Protein 4GBM (pdb70)

Secondary structure (DSSP, 8-state):
-PEEP-EEEEE-TTSSHHHHHHHHHT-TTEE--S----TT-SBHHHHHHH---SS--THHHHHHHHHHT--HHHHHHHHHHHHHHT-BHHHHHHHHHHHHTTSEEEEE-GGGGG-HHHHHHHHHHEES-EEEEEE--HHHHHHHHHHTTGGGGGT-SSS-HHHHHHHHHHHHHHHHHHHHTTS-GGGEEEEEHHHHHHSHHHHHHHHHHHHT----GGGG-TTSS--S--SSGGGG-SSS---GGG-SS--GGGGGGGGT---SSPPPHHHHHHHHHTT----

Radius of gyration: 18.3 Å; Cα contacts (8 Å, |Δi|>4): 444; chains: 1; bounding box: 44×36×49 Å

Solvent-accessible surface area: 13121 Å² total; per-residue (Å²): 146,125,30,94,22,5,3,2,0,2,0,1,8,36,1,17,7,23,22,0,5,0,0,2,22,18,3,81,38,4,10,1,4,3,21,2,17,0,3,41,21,86,35,0,88,59,15,101,121,107,44,130,51,75,86,104,9,43,0,3,31,30,0,0,38,76,29,89,146,48,99,48,102,40,0,80,61,45,17,114,86,10,22,77,131,58,20,37,2,48,101,0,0,20,41,0,30,126,50,1,66,134,86,73,2,1,2,8,3,11,48,2,0,41,86,59,87,20,5,107,55,1,32,64,26,0,28,100,0,53,2,0,6,0,1,20,0,0,24,2,0,1,47,6,4,24,103,51,183,5,33,158,79,43,63,53,57,181,93,54,46,75,80,3,0,5,93,3,0,16,77,0,1,61,16,0,27,80,24,9,94,159,25,86,103,131,25,48,42,84,4,54,8,17,50,0,5,93,95,26,126,85,14,0,44,98,1,6,108,30,8,120,19,94,76,30,96,82,0,54,77,6,71,109,77,107,10,14,27,47,79,101,75,30,4,18,10,8,48,12,15,50,23,16,94,144,59,129,81,25,40,90,70,44,0,47,71,35,109,107,24,158,36,71,98,110,9,110,65,98,4,71,156,16,0,81,120,6,90,20,127,57,102

Structure (mmCIF, N/CA/C/O backbone):
data_4GBM
#
_entry.id   4GBM
#
_cell.length_a   45.856
_cell.length_b   67.299
_cell.length_c   118.016
_cell.angle_alpha   90.000
_cell.angle_beta   90.000
_cell.angle_gamma   90.000
#
_symmetry.space_group_name_H-M   'P 21 21 21'
#
loop_
_entity.id
_entity.type
_entity.pdbx_description
1 polymer 'CurM Sulfotransferase'
2 non-polymer 'ZINC ION'
3 non-polymer "ADENOSINE-3'-5'-DIPHOSPHATE"
4 non-polymer 'CHLORIDE ION'
5 non-polymer 'SULFATE ION'
6 non-polymer 'HEXAETHYLENE GLYCOL'
7 water water
#
loop_
_atom_site.group_PDB
_atom_site.id
_atom_site.type_symbol
_atom_site.label_atom_id
_atom_site.label_alt_id
_atom_site.label_comp_id
_atom_site.label_asym_id
_atom_site.label_entity_id
_atom_site.label_seq_id
_atom_site.pdbx_PDB_ins_code
_atom_site.Cartn_x
_atom_site.Cartn_y
_atom_site.Cartn_z
_atom_site.occupancy
_atom_site.B_iso_or_equiv
_atom_site.auth_seq_id
_atom_site.auth_comp_id
_atom_site.auth_asym_id
_atom_site.auth_atom_id
_atom_site.pdbx_PDB_model_num
ATOM 1 N N . SER A 1 29 ? 54.777 34.367 48.776 1.00 30.05 26 SER A N 1
ATOM 2 C CA . SER A 1 29 ? 55.448 33.421 47.837 1.00 28.50 26 SER A CA 1
ATOM 3 C C . SER A 1 29 ? 54.522 32.256 47.492 1.00 24.92 26 SER A C 1
ATOM 4 O O . SER A 1 29 ? 53.911 31.644 48.377 1.00 26.62 26 SER A O 1
ATOM 7 N N . ARG A 1 30 ? 54.448 31.935 46.206 1.00 20.75 27 ARG A N 1
ATOM 8 C CA A ARG A 1 30 ? 53.526 30.903 45.742 0.50 17.52 27 ARG A CA 1
ATOM 9 C CA B ARG A 1 30 ? 53.543 30.898 45.701 0.50 17.95 27 ARG A CA 1
ATOM 10 C C . ARG A 1 30 ? 54.010 29.484 46.040 1.00 16.48 27 ARG A C 1
ATOM 11 O O . ARG A 1 30 ? 55.216 29.210 46.098 1.00 16.47 27 ARG A O 1
ATOM 26 N N . LEU A 1 31 ? 53.047 28.592 46.250 1.00 13.77 28 LEU A N 1
ATOM 27 C CA . LEU A 1 31 ? 53.321 27.181 46.488 1.00 13.73 28 LEU A CA 1
ATOM 28 C C . LEU A 1 31 ? 53.639 26.493 45.161 1.00 13.68 28 LEU A C 1
ATOM 29 O O . LEU A 1 31 ? 53.267 26.997 44.100 1.00 13.59 28 LEU A O 1
ATOM 34 N N . PRO A 1 32 ? 54.313 25.329 45.213 1.00 13.22 29 PRO A N 1
ATOM 35 C CA . PRO A 1 32 ? 54.502 24.541 43.996 1.00 13.55 29 PRO A CA 1
ATOM 36 C C . PRO A 1 32 ? 53.163 24.204 43.348 1.00 12.71 29 PRO A C 1
ATOM 37 O O . PRO A 1 32 ? 52.155 24.017 44.047 1.00 12.80 29 PRO A O 1
ATOM 41 N N . GLY A 1 33 ? 53.151 24.137 42.019 1.00 12.19 30 GLY A N 1
ATOM 42 C CA . GLY A 1 33 ? 51.912 23.904 41.276 1.00 10.96 30 GLY A CA 1
ATOM 43 C C . GLY A 1 33 ? 51.205 22.608 41.607 1.00 10.82 30 GLY A C 1
ATOM 44 O O . GLY A 1 33 ? 51.843 21.597 41.929 1.00 13.18 30 GLY A O 1
ATOM 45 N N . ILE A 1 34 ? 49.878 22.648 41.533 1.00 10.33 31 ILE A N 1
ATOM 46 C CA . ILE A 1 34 ? 49.060 21.448 41.699 1.00 9.48 31 ILE A CA 1
ATOM 47 C C . ILE A 1 34 ? 48.279 21.192 40.418 1.00 9.72 31 ILE A C 1
ATOM 48 O O . ILE A 1 34 ? 48.558 21.801 39.384 1.00 11.01 31 ILE A O 1
ATOM 53 N N . ILE A 1 35 ? 47.337 20.258 40.480 1.00 9.30 32 ILE A N 1
ATOM 54 C CA . ILE A 1 35 ? 46.468 19.965 39.344 1.00 8.58 32 ILE A CA 1
ATOM 55 C C . ILE A 1 35 ? 45.044 20.353 39.718 1.00 8.47 32 ILE A C 1
ATOM 56 O O . ILE A 1 35 ? 44.556 19.960 40.775 1.00 9.33 32 ILE A O 1
ATOM 61 N N . PHE A 1 36 ? 44.391 21.146 38.866 1.00 8.34 33 PHE A N 1
ATOM 62 C CA . PHE A 1 36 ? 42.973 21.485 39.062 1.00 8.00 33 PHE A CA 1
ATOM 63 C C . PHE A 1 36 ? 42.097 20.796 38.031 1.00 7.52 33 PHE A C 1
ATOM 64 O O . PHE A 1 36 ? 42.488 20.672 36.867 1.00 9.66 33 PHE A O 1
ATOM 72 N N . ILE A 1 37 ? 40.921 20.333 38.453 1.00 8.00 34 ILE A N 1
ATOM 73 C CA . ILE A 1 37 ? 39.901 19.901 37.490 1.00 6.80 34 ILE A CA 1
ATOM 74 C C . ILE A 1 37 ? 38.809 20.963 37.488 1.00 7.57 34 ILE A C 1
ATOM 75 O O . ILE A 1 37 ? 38.156 21.192 38.508 1.00 7.52 34 ILE A O 1
ATOM 80 N N . LEU A 1 38 ? 38.637 21.620 36.344 1.00 7.37 35 LEU A N 1
ATOM 81 C CA . LEU A 1 38 ? 37.614 22.658 36.190 1.00 6.94 35 LEU A CA 1
ATOM 82 C C . LEU A 1 38 ? 36.482 22.174 35.306 1.00 6.97 35 LEU A C 1
ATOM 83 O O . LEU A 1 38 ? 36.714 21.636 34.217 1.00 7.48 35 LEU A O 1
ATOM 88 N N . SER A 1 39 ? 35.252 22.389 35.756 1.00 6.88 36 SER A N 1
ATOM 89 C CA . SER A 1 39 ? 34.100 21.969 34.963 1.00 7.24 36 SER A CA 1
ATOM 90 C C . SER A 1 39 ? 32.823 22.601 35.442 1.00 7.65 36 SER A C 1
ATOM 91 O O . SER A 1 39 ? 32.756 23.140 36.546 1.00 8.85 36 SER A O 1
ATOM 94 N N . SER A 1 40 ? 31.809 22.529 34.592 1.00 7.53 37 SER A N 1
ATOM 95 C CA A SER A 1 40 ? 30.430 22.787 34.991 0.60 8.93 37 SER A CA 1
ATOM 96 C CA B SER A 1 40 ? 30.450 22.809 35.023 0.40 9.42 37 SER A CA 1
ATOM 97 C C . SER A 1 40 ? 29.974 21.644 35.900 1.00 9.77 37 SER A C 1
ATOM 98 O O . SER A 1 40 ? 30.504 20.533 35.808 1.00 9.96 37 SER A O 1
ATOM 103 N N . PRO A 1 41 ? 28.981 21.895 36.776 1.00 9.14 38 PRO A N 1
ATOM 104 C CA . PRO A 1 41 ? 28.334 20.785 37.480 1.00 9.28 38 PRO A CA 1
ATOM 105 C C . PRO A 1 41 ? 27.862 19.685 36.518 1.00 9.30 38 PRO A C 1
ATOM 106 O O . PRO A 1 41 ? 27.577 19.963 35.348 1.00 9.69 38 PRO A O 1
ATOM 110 N N . ARG A 1 42 ? 27.784 18.455 37.021 1.00 8.00 39 ARG A N 1
ATOM 111 C CA . ARG A 1 42 ? 27.189 17.295 36.317 1.00 7.73 39 ARG A CA 1
ATOM 112 C C . ARG A 1 42 ? 27.968 16.839 35.078 1.00 8.24 39 ARG A C 1
ATOM 113 O O . ARG A 1 42 ? 27.394 16.252 34.155 1.00 8.94 39 ARG A O 1
ATOM 121 N N . SER A 1 43 ? 29.276 17.094 35.063 1.00 7.58 40 SER A N 1
ATOM 122 C CA . SER A 1 43 ? 30.101 16.807 33.883 1.00 8.44 40 SER A CA 1
ATOM 123 C C . SER A 1 43 ? 30.966 15.564 34.024 1.00 7.47 40 SER A C 1
ATOM 124 O O . SER A 1 43 ? 31.845 15.326 33.190 1.00 8.10 40 SER A O 1
ATOM 127 N N . GLY A 1 44 ? 30.702 14.766 35.060 1.00 6.77 41 GLY A N 1
ATOM 128 C CA . GLY A 1 44 ? 31.505 13.574 35.352 1.00 7.30 41 GLY A CA 1
ATOM 129 C C . GLY A 1 44 ? 32.785 13.898 36.111 1.00 7.09 41 GLY A C 1
ATOM 130 O O . GLY A 1 44 ? 33.755 13.127 36.063 1.00 6.51 41 GLY A O 1
ATOM 131 N N . SER A 1 45 ? 32.796 15.033 36.812 1.00 6.70 42 SER A N 1
ATOM 132 C CA . SER A 1 45 ? 34.010 15.467 37.535 1.00 6.61 42 SER A CA 1
ATOM 133 C C . SER A 1 45 ? 34.393 14.507 38.663 1.00 6.86 42 SER A C 1
ATOM 134 O O . SER A 1 45 ? 35.578 14.245 38.872 1.00 7.43 42 SER A O 1
ATOM 137 N N . THR A 1 46 ? 33.395 13.969 39.366 1.00 6.46 43 THR A N 1
ATOM 138 C CA . THR A 1 46 ? 33.653 13.022 40.456 1.00 6.37 43 THR A CA 1
ATOM 139 C C . THR A 1 46 ? 34.238 11.730 39.898 1.00 6.68 43 THR A C 1
ATOM 140 O O . THR A 1 46 ? 35.241 11.218 40.413 1.00 6.99 43 THR A O 1
ATOM 144 N N . LEU A 1 47 ? 33.626 11.208 38.838 1.00 6.95 44 LEU A N 1
ATOM 145 C CA . LEU A 1 47 ? 34.199 10.039 38.163 1.00 6.27 44 LEU A CA 1
ATOM 146 C C . LEU A 1 47 ? 35.678 10.260 37.826 1.00 6.18 44 LEU A C 1
ATOM 147 O O . LEU A 1 47 ? 36.521 9.428 38.159 1.00 6.42 44 LEU A O 1
ATOM 152 N N . LEU A 1 48 ? 35.988 11.385 37.192 1.00 6.99 45 LEU A N 1
ATOM 153 C CA . LEU A 1 48 ? 37.376 11.672 36.842 1.00 6.78 45 LEU A CA 1
ATOM 154 C C . LEU A 1 48 ? 38.293 11.758 38.068 1.00 7.01 45 LEU A C 1
ATOM 155 O O . LEU A 1 48 ? 39.383 11.167 38.078 1.00 6.89 45 LEU A O 1
ATOM 160 N N . ARG A 1 49 ? 37.858 12.467 39.108 1.00 5.95 46 ARG A N 1
ATOM 161 C CA . ARG A 1 49 ? 38.721 12.596 40.289 1.00 6.87 46 ARG A CA 1
ATOM 162 C C . ARG A 1 49 ? 38.947 11.245 40.961 1.00 7.19 46 ARG A C 1
ATOM 163 O O . ARG A 1 49 ? 40.034 10.977 41.466 1.00 7.20 46 ARG A O 1
ATOM 171 N N . VAL A 1 50 ? 37.939 10.377 40.909 1.00 7.52 47 VAL A N 1
ATOM 172 C CA . VAL A 1 50 ? 38.044 9.031 41.491 1.00 7.38 47 VAL A CA 1
ATOM 173 C C . VAL A 1 50 ? 38.980 8.139 40.665 1.00 7.19 47 VAL A C 1
ATOM 174 O O . VAL A 1 50 ? 39.768 7.383 41.228 1.00 8.22 47 VAL A O 1
ATOM 178 N N . MET A 1 51 ? 38.903 8.236 39.339 1.00 7.18 48 MET A N 1
ATOM 179 C CA . MET A 1 51 ? 39.877 7.554 38.478 1.00 7.30 48 MET A CA 1
ATOM 180 C C . MET A 1 51 ? 41.297 7.949 38.861 1.00 8.38 48 MET A C 1
ATOM 181 O O . MET A 1 51 ? 42.155 7.088 39.064 1.00 9.45 48 MET A O 1
ATOM 186 N N . LEU A 1 52 ? 41.535 9.255 38.960 1.00 8.02 49 LEU A N 1
ATOM 187 C CA . LEU A 1 52 ? 42.873 9.754 39.293 1.00 8.90 49 LEU A CA 1
ATOM 188 C C . LEU A 1 52 ? 43.323 9.379 40.709 1.00 9.69 49 LEU A C 1
ATOM 189 O O . LEU A 1 52 ? 44.521 9.269 40.960 1.00 10.42 49 LEU A O 1
ATOM 194 N N . ALA A 1 53 ? 42.365 9.183 41.619 1.00 10.33 50 ALA A N 1
ATOM 195 C CA . ALA A 1 53 ? 42.668 8.799 43.008 1.00 11.50 50 ALA A CA 1
ATOM 196 C C . ALA A 1 53 ? 43.426 7.474 43.100 1.00 13.34 50 ALA A C 1
ATOM 197 O O . ALA A 1 53 ? 44.114 7.217 44.093 1.00 17.19 50 ALA A O 1
ATOM 199 N N . GLY A 1 54 ? 43.299 6.650 42.063 1.00 12.05 51 GLY A N 1
ATOM 200 C CA . GLY A 1 54 ? 43.985 5.366 42.003 1.00 14.11 51 GLY A CA 1
ATOM 201 C C . GLY A 1 54 ? 45.461 5.432 41.657 1.00 13.19 51 GLY A C 1
ATOM 202 O O . GLY A 1 54 ? 46.190 4.472 41.893 1.00 15.28 51 GLY A O 1
ATOM 203 N N . HIS A 1 55 ? 45.909 6.564 41.117 1.00 11.42 52 HIS A N 1
ATOM 204 C CA . HIS A 1 55 ? 47.294 6.694 40.675 1.00 11.60 52 HIS A CA 1
ATOM 205 C C . HIS A 1 55 ? 48.248 6.948 41.846 1.00 12.20 52 HIS A C 1
ATOM 206 O O . HIS A 1 55 ? 48.001 7.826 42.666 1.00 12.89 52 HIS A O 1
ATOM 213 N N . SER A 1 56 ? 49.351 6.205 41.898 1.00 12.15 53 SER A N 1
ATOM 214 C CA . SER A 1 56 ? 50.300 6.322 43.008 1.00 13.38 53 SER A CA 1
ATOM 215 C C . SER A 1 56 ? 51.012 7.674 43.107 1.00 14.41 53 SER A C 1
ATOM 216 O O . SER A 1 56 ? 51.553 8.007 44.168 1.00 15.40 53 SER A O 1
ATOM 219 N N . SER A 1 57 ? 51.023 8.439 42.016 1.00 13.14 54 SER A N 1
ATOM 220 C CA . SER A 1 57 ? 51.696 9.746 41.982 1.00 13.44 54 SER A CA 1
ATOM 221 C C . SER A 1 57 ? 50.774 10.898 42.355 1.00 12.83 54 SER A C 1
ATOM 222 O O . SER A 1 57 ? 51.220 12.044 42.464 1.00 13.56 54 SER A O 1
ATOM 225 N N . LEU A 1 58 ? 49.493 10.588 42.529 1.00 11.46 55 LEU A N 1
ATOM 226 C CA . LEU A 1 58 ? 48.464 11.616 42.700 1.00 10.99 55 LEU A CA 1
ATOM 227 C C . LEU A 1 58 ? 47.715 11.428 44.008 1.00 11.89 55 LEU A C 1
ATOM 228 O O . LEU A 1 58 ? 47.662 10.323 44.555 1.00 14.71 55 LEU A O 1
ATOM 233 N N . PHE A 1 59 ? 47.158 12.520 44.524 1.00 9.77 56 PHE A N 1
ATOM 234 C CA . PHE A 1 59 ? 46.248 12.450 45.656 1.00 9.28 56 PHE A CA 1
ATOM 235 C C . PHE A 1 59 ? 45.019 13.249 45.280 1.00 9.14 56 PHE A C 1
ATOM 236 O O . PHE A 1 59 ? 45.119 14.444 45.036 1.00 8.98 56 PHE A O 1
ATOM 244 N N . SER A 1 60 ? 43.869 12.582 45.209 1.00 8.55 57 SER A N 1
ATOM 245 C CA . SER A 1 60 ? 42.685 13.170 44.582 1.00 8.34 57 SER A CA 1
ATOM 246 C C . SER A 1 60 ? 41.444 12.977 45.467 1.00 9.95 57 SER A C 1
ATOM 247 O O . SER A 1 60 ? 40.707 11.992 45.307 1.00 10.30 57 SER A O 1
ATOM 250 N N . PRO A 1 61 ? 41.222 13.903 46.417 1.00 9.07 58 PRO A N 1
ATOM 251 C CA . PRO A 1 61 ? 40.170 13.755 47.422 1.00 9.95 58 PRO A CA 1
ATOM 252 C C . PRO A 1 61 ? 38.823 14.354 47.004 1.00 10.23 58 PRO A C 1
ATOM 253 O O . PRO A 1 61 ? 38.758 15.077 46.008 1.00 10.26 58 PRO A O 1
ATOM 257 N N . PRO A 1 62 ? 37.753 14.077 47.782 1.00 10.64 59 PRO A N 1
ATOM 258 C CA . PRO A 1 62 ? 36.525 14.865 47.649 1.00 10.30 59 PRO A CA 1
ATOM 259 C C . PRO A 1 62 ? 36.831 16.336 47.933 1.00 10.69 59 PRO A C 1
ATOM 260 O O . PRO A 1 62 ? 37.882 16.648 48.515 1.00 11.31 59 PRO A O 1
ATOM 264 N N . GLU A 1 63 ? 35.917 17.215 47.526 1.00 10.24 60 GLU A N 1
ATOM 265 C CA . GLU A 1 63 ? 36.101 18.666 47.607 1.00 10.91 60 GLU A CA 1
ATOM 266 C C . GLU A 1 63 ? 36.651 19.152 48.949 1.00 11.34 60 GLU A C 1
ATOM 267 O O . GLU A 1 63 ? 36.091 18.871 50.010 1.00 11.50 60 GLU A O 1
ATOM 273 N N . LEU A 1 64 ? 37.741 19.911 48.880 1.00 10.30 61 LEU A N 1
ATOM 274 C CA . LEU A 1 64 ? 38.396 20.440 50.080 1.00 10.60 61 LEU A CA 1
ATOM 275 C C . LEU A 1 64 ? 37.773 21.747 50.557 1.00 11.35 61 LEU A C 1
ATOM 276 O O . LEU A 1 64 ? 37.911 22.104 51.732 1.00 12.06 61 LEU A O 1
ATOM 281 N N . HIS A 1 65 ? 37.107 22.469 49.653 1.00 11.02 62 HIS A N 1
ATOM 282 C CA . HIS A 1 65 ? 36.486 23.766 49.979 1.00 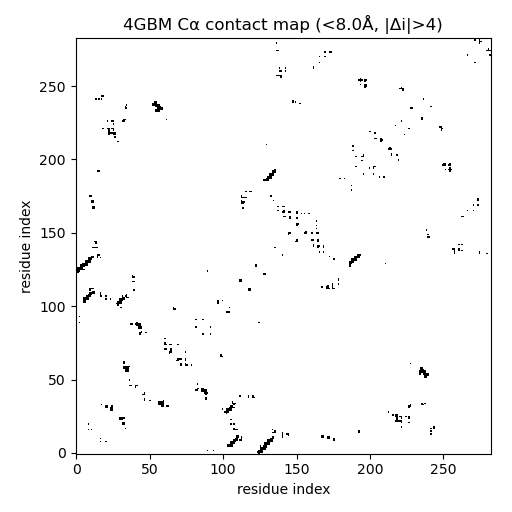11.59 62 HIS A CA 1
ATOM 283 C C . HIS A 1 65 ? 37.465 24.766 50.626 1.00 11.30 62 HIS A C 1
ATOM 284 O O . HIS A 1 65 ? 37.105 25.492 51.558 1.00 13.64 62 HIS A O 1
ATOM 291 N N . LEU A 1 66 ? 38.687 24.809 50.103 1.00 11.37 63 LEU A N 1
ATOM 292 C CA . LEU A 1 66 ? 39.710 25.736 50.591 1.00 12.06 63 LEU A CA 1
ATOM 293 C C . LEU A 1 66 ? 39.832 26.965 49.689 1.00 11.59 63 LEU A C 1
ATOM 294 O O . LEU A 1 66 ? 39.793 28.101 50.172 1.00 12.17 63 LEU A O 1
ATOM 299 N N . LEU A 1 67 ? 39.945 26.723 48.381 1.00 11.35 64 LEU A N 1
ATOM 300 C CA . LEU A 1 67 ? 40.240 27.779 47.405 1.00 12.84 64 LEU A CA 1
ATOM 301 C C . LEU A 1 67 ? 39.371 29.051 47.487 1.00 14.56 64 LEU A C 1
ATOM 302 O O . LEU A 1 67 ? 39.892 30.146 47.272 1.00 16.98 64 LEU A O 1
ATOM 307 N N . PRO A 1 68 ? 38.060 28.927 47.803 1.00 14.62 65 PRO A N 1
ATOM 308 C CA . PRO A 1 68 ? 37.248 30.151 47.868 1.00 16.17 65 PRO A CA 1
ATOM 309 C C . PRO A 1 68 ? 37.530 31.088 49.057 1.00 17.01 65 PRO A C 1
ATOM 310 O O . PRO A 1 68 ? 37.017 32.210 49.075 1.00 19.51 65 PRO A O 1
ATOM 314 N N . PHE A 1 69 ? 38.334 30.649 50.028 1.00 15.83 66 PHE A N 1
ATOM 315 C CA . PHE A 1 69 ? 38.504 31.389 51.290 1.00 16.80 66 PHE A CA 1
ATOM 316 C C . PHE A 1 69 ? 39.933 31.862 51.533 1.00 17.39 66 PHE A C 1
ATOM 317 O O . PHE A 1 69 ? 40.885 31.255 51.039 1.00 17.85 66 PHE A O 1
ATOM 325 N N . ASN A 1 70 ? 40.081 32.943 52.296 1.00 17.86 67 ASN A N 1
ATOM 326 C CA . ASN A 1 70 ? 41.413 33.440 52.637 1.00 18.85 67 ASN A CA 1
ATOM 327 C C . ASN A 1 70 ? 41.989 32.812 53.902 1.00 17.96 67 ASN A C 1
ATOM 328 O O . ASN A 1 70 ? 43.194 32.576 53.984 1.00 18.11 67 ASN A O 1
ATOM 333 N N . THR A 1 71 ? 41.132 32.559 54.887 1.00 17.53 68 THR A N 1
ATOM 334 C CA . THR A 1 71 ? 41.569 32.030 56.184 1.00 18.32 68 THR A CA 1
ATOM 335 C C . THR A 1 71 ? 40.649 30.909 56.655 1.00 16.35 68 THR A C 1
ATOM 336 O O . THR A 1 71 ? 39.510 30.807 56.207 1.00 16.80 68 THR A O 1
ATOM 340 N N . MET A 1 72 ? 41.146 30.074 57.562 1.00 23.04 69 MET A N 1
ATOM 341 C CA . MET A 1 72 ? 40.368 28.942 58.062 1.00 22.49 69 MET A CA 1
ATOM 342 C C . MET A 1 72 ? 39.145 29.332 58.900 1.00 23.59 69 MET A C 1
ATOM 343 O O . MET A 1 72 ? 38.153 28.606 58.908 1.00 23.48 69 MET A O 1
ATOM 348 N N . LYS A 1 73 ? 39.215 30.467 59.596 1.00 24.84 70 LYS A N 1
ATOM 349 C CA . LYS A 1 73 ? 38.049 30.989 60.320 1.00 26.32 70 LYS A CA 1
ATOM 350 C C . LYS A 1 73 ? 36.951 31.454 59.366 1.00 27.15 70 LYS A C 1
ATOM 351 O O . LYS A 1 73 ? 35.770 31.198 59.607 1.00 27.84 70 LYS A O 1
ATOM 357 N N . GLU A 1 74 ? 37.345 32.138 58.291 1.00 27.31 71 GLU A N 1
ATOM 358 C CA . GLU A 1 74 ? 36.411 32.523 57.229 1.00 28.18 71 GLU A CA 1
ATOM 359 C C .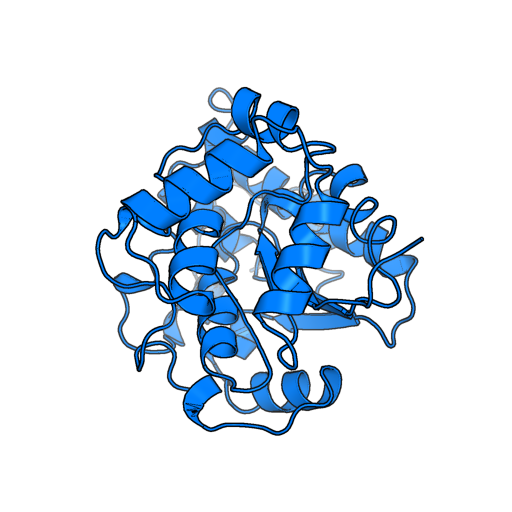 GLU A 1 74 ? 35.702 31.292 56.675 1.00 27.05 71 GLU A C 1
ATOM 360 O O . GLU A 1 74 ? 34.479 31.280 56.529 1.00 27.97 71 GLU A O 1
ATOM 366 N N . ARG A 1 75 ? 36.489 30.261 56.368 1.00 25.26 72 ARG A N 1
ATOM 367 C CA . ARG A 1 75 ? 35.966 29.000 55.851 1.00 24.21 72 ARG A CA 1
ATOM 368 C C . ARG A 1 75 ? 34.974 28.346 56.818 1.00 24.50 72 ARG A C 1
ATOM 369 O O . ARG A 1 75 ? 33.894 27.933 56.409 1.00 24.81 72 ARG A O 1
ATOM 377 N N . GLN A 1 76 ? 35.343 28.259 58.094 1.00 24.59 73 GLN A N 1
ATOM 378 C CA . GLN A 1 76 ? 34.482 27.652 59.112 1.00 25.35 73 GLN A CA 1
ATOM 379 C C . GLN A 1 76 ? 33.148 28.393 59.220 1.00 27.16 73 GLN A C 1
ATOM 380 O O . GLN A 1 76 ? 32.092 27.769 59.334 1.00 27.71 73 GLN A O 1
ATOM 386 N N . GLU A 1 77 ? 33.210 29.722 59.173 1.00 28.67 74 GLU A N 1
ATOM 387 C CA . GLU A 1 77 ? 32.031 30.574 59.332 1.00 31.49 74 GLU A CA 1
ATOM 388 C C . GLU A 1 77 ? 31.109 30.564 58.114 1.00 31.71 74 GLU A C 1
ATOM 389 O O . GLU A 1 77 ? 29.889 30.694 58.256 1.00 33.01 74 GLU A O 1
ATOM 395 N N . GLN A 1 78 ? 31.693 30.409 56.927 1.00 29.59 75 GLN A N 1
ATOM 396 C CA . GLN A 1 78 ? 30.956 30.576 55.672 1.00 30.34 75 GLN A CA 1
ATOM 397 C C . GLN A 1 78 ? 30.586 29.268 54.970 1.00 28.83 75 GLN A C 1
ATOM 398 O O . GLN A 1 78 ? 29.664 29.244 54.149 1.00 29.62 75 GLN A O 1
ATOM 404 N N . LEU A 1 79 ? 31.294 28.186 55.288 1.00 27.00 76 LEU A N 1
ATOM 405 C CA . LEU A 1 79 ? 31.086 26.915 54.591 1.00 25.78 76 LEU A CA 1
ATOM 406 C C . LEU A 1 79 ? 29.830 26.186 55.062 1.00 26.80 76 LEU A C 1
ATOM 407 O O . LEU A 1 79 ? 29.809 25.580 56.139 1.00 27.56 76 LEU A O 1
ATOM 412 N N . ASN A 1 80 ? 28.789 26.256 54.236 1.00 27.37 77 ASN A N 1
ATOM 413 C CA . ASN A 1 80 ? 27.537 25.551 54.478 1.00 28.92 77 ASN A CA 1
ATOM 414 C C . ASN A 1 80 ? 27.185 24.717 53.255 1.00 27.83 77 ASN A C 1
ATOM 415 O O . ASN A 1 80 ? 27.054 25.247 52.150 1.00 27.92 77 ASN A O 1
ATOM 420 N N . LEU A 1 81 ? 27.042 23.409 53.462 1.00 26.70 78 LEU A N 1
ATOM 421 C CA . LEU A 1 81 ? 26.812 22.469 52.365 1.00 26.07 78 LEU A CA 1
ATOM 422 C C . LEU A 1 81 ? 25.617 21.564 52.644 1.00 26.88 78 LEU A C 1
ATOM 423 O O . LEU A 1 81 ? 25.348 21.230 53.801 1.00 27.33 78 LEU A O 1
ATOM 428 N N . SER A 1 82 ? 24.921 21.162 51.578 1.00 27.20 79 SER A N 1
ATOM 429 C CA . SER A 1 82 ? 23.749 20.283 51.669 1.00 28.13 79 SER A CA 1
ATOM 430 C C . SER A 1 82 ? 24.083 18.930 52.302 1.00 27.28 79 SER A C 1
ATOM 431 O O . SER A 1 82 ? 23.294 18.371 53.066 1.00 28.26 79 SER A O 1
ATOM 434 N N . TYR A 1 83 ? 25.258 18.413 51.969 1.00 25.76 80 TYR A N 1
ATOM 435 C CA . TYR A 1 83 ? 25.749 17.172 52.549 1.00 25.19 80 TYR A CA 1
ATOM 436 C C . TYR A 1 83 ? 26.955 17.475 53.438 1.00 24.39 80 TYR A C 1
ATOM 437 O O . TYR A 1 83 ? 27.245 18.644 53.714 1.00 24.40 80 TYR A O 1
ATOM 446 N N . LEU A 1 84 ? 27.653 16.442 53.897 1.00 23.92 81 LEU A N 1
ATOM 447 C CA . LEU A 1 84 ? 28.647 16.627 54.962 1.00 23.56 81 LEU A CA 1
ATOM 448 C C . LEU A 1 84 ? 29.977 17.264 54.532 1.00 22.38 81 LEU A C 1
ATOM 449 O O . LEU A 1 84 ? 30.630 17.929 55.339 1.00 22.24 81 LEU A O 1
ATOM 454 N N . GLY A 1 85 ? 30.371 17.070 53.274 1.00 21.71 82 GLY A N 1
ATOM 455 C CA . GLY A 1 85 ? 31.551 17.752 52.721 1.00 20.84 82 GLY A CA 1
ATOM 456 C C . GLY A 1 85 ? 32.838 17.520 53.493 1.00 20.62 82 GLY A C 1
ATOM 457 O O . GLY A 1 85 ? 33.604 18.458 53.762 1.00 20.04 82 GLY A O 1
ATOM 458 N N . GLU A 1 86 ? 33.099 16.261 53.822 1.00 20.55 83 GLU A N 1
ATOM 459 C CA . GLU A 1 86 ? 34.239 15.910 54.667 1.00 20.49 83 GLU A CA 1
ATOM 460 C C . GLU A 1 86 ? 35.536 15.631 53.908 1.00 19.98 83 GLU A C 1
ATOM 461 O O . GLU A 1 86 ? 36.418 14.952 54.432 1.00 20.36 83 GLU A O 1
ATOM 467 N N . GLY A 1 87 ? 35.657 16.161 52.689 1.00 19.49 84 GLY A N 1
ATOM 468 C CA . GLY A 1 87 ? 36.885 16.007 51.902 1.00 19.23 84 GLY A CA 1
ATOM 469 C C . GLY A 1 87 ? 38.141 16.314 52.701 1.00 19.13 84 GLY A C 1
ATOM 470 O O . GLY A 1 87 ? 39.102 15.538 52.693 1.00 19.47 84 GLY A O 1
ATOM 471 N N . LEU A 1 88 ? 38.138 17.448 53.395 1.00 18.89 85 LEU A N 1
ATOM 472 C CA . LEU A 1 88 ? 39.300 17.841 54.195 1.00 18.88 85 LEU A CA 1
ATOM 473 C C . LEU A 1 88 ? 39.529 16.903 55.378 1.00 19.49 85 LEU A C 1
ATOM 474 O O . LEU A 1 88 ? 40.660 16.482 55.627 1.00 19.81 85 LEU A O 1
ATOM 479 N N . GLN A 1 89 ? 38.454 16.556 56.084 1.00 19.90 86 GLN A N 1
ATOM 480 C CA . GLN A 1 89 ? 38.523 15.590 57.188 1.00 20.81 86 GLN A CA 1
ATOM 481 C C . GLN A 1 89 ? 39.051 14.232 56.720 1.00 21.41 86 GLN A C 1
ATOM 482 O O . GLN A 1 89 ? 39.940 13.661 57.350 1.00 22.18 86 GLN A O 1
ATOM 488 N N . LYS A 1 90 ? 38.520 13.734 55.600 1.00 21.27 87 LYS A N 1
ATOM 489 C CA . LYS A 1 90 ? 38.973 12.469 55.023 1.00 22.06 87 LYS A CA 1
ATOM 490 C C . LYS A 1 90 ? 40.420 12.525 54.563 1.00 22.10 87 LYS A C 1
ATOM 491 O O . LYS A 1 90 ? 41.144 11.531 54.667 1.00 23.25 87 LYS A O 1
ATOM 497 N N . THR A 1 91 ? 40.837 13.685 54.049 1.00 21.12 88 THR A N 1
ATOM 498 C CA . THR A 1 91 ? 42.217 13.864 53.612 1.00 21.27 88 THR A CA 1
ATOM 499 C C . THR A 1 91 ? 43.190 13.647 54.768 1.00 22.05 88 THR A C 1
ATOM 500 O O . THR A 1 91 ? 44.113 12.840 54.653 1.00 23.14 88 THR A O 1
ATOM 504 N N . PHE A 1 92 ? 42.974 14.343 55.885 1.00 21.73 89 PHE A N 1
ATOM 505 C CA . PHE A 1 92 ? 43.844 14.170 57.046 1.00 22.60 89 PHE A CA 1
ATOM 506 C C . PHE A 1 92 ? 43.774 12.755 57.631 1.00 24.12 89 PHE A C 1
ATOM 507 O O . PHE A 1 92 ? 44.779 12.237 58.121 1.00 25.35 89 PHE A O 1
ATOM 515 N N . MET A 1 93 ? 42.602 12.125 57.551 1.00 24.27 90 MET A N 1
ATOM 516 C CA . MET A 1 93 ? 42.448 10.723 57.965 1.00 25.95 90 MET A CA 1
ATOM 517 C C . MET A 1 93 ? 43.346 9.786 57.164 1.00 27.08 90 MET A C 1
ATOM 518 O O . MET A 1 93 ? 44.006 8.924 57.738 1.00 28.87 90 MET A O 1
ATOM 523 N N . GLU A 1 94 ? 43.362 9.964 55.840 1.00 26.48 91 GLU A N 1
ATOM 524 C CA . GLU A 1 94 ? 44.171 9.130 54.945 1.00 29.19 91 GLU A CA 1
ATOM 525 C C . GLU A 1 94 ? 45.666 9.352 55.151 1.00 30.01 91 GLU A C 1
ATOM 526 O O . GLU A 1 94 ? 46.417 8.403 55.403 1.00 33.15 91 GLU A O 1
ATOM 532 N N . VAL A 1 95 ? 46.088 10.612 55.041 1.00 29.16 92 VAL A N 1
ATOM 533 C CA . VAL A 1 95 ? 47.510 10.959 55.010 1.00 30.72 92 VAL A CA 1
ATOM 534 C C . VAL A 1 95 ? 48.198 10.846 56.372 1.00 31.33 92 VAL A C 1
ATOM 535 O O . VAL A 1 95 ? 49.420 10.682 56.441 1.00 33.51 92 VAL A O 1
ATOM 539 N N . LYS A 1 96 ? 47.413 10.919 57.447 1.00 31.63 93 LYS A N 1
ATOM 540 C CA . LYS A 1 96 ? 47.955 10.826 58.808 1.00 32.01 93 LYS A CA 1
ATOM 541 C C . LYS A 1 96 ? 47.483 9.586 59.575 1.00 33.71 93 LYS A C 1
ATOM 542 O O . LYS A 1 96 ? 47.791 9.431 60.761 1.00 34.13 93 LYS A O 1
ATOM 548 N N . ASN A 1 97 ? 46.745 8.709 58.892 1.00 34.37 94 ASN A N 1
ATOM 549 C CA . ASN A 1 97 ? 46.164 7.501 59.498 1.00 36.50 94 ASN A CA 1
ATOM 550 C C . ASN A 1 97 ? 45.414 7.805 60.807 1.00 36.15 94 ASN A C 1
ATOM 551 O O . ASN A 1 97 ? 45.719 7.252 61.872 1.00 37.99 94 ASN A O 1
ATOM 556 N N . LEU A 1 98 ? 44.438 8.705 60.703 1.00 33.63 95 LEU A N 1
ATOM 557 C CA . LEU A 1 98 ? 43.663 9.176 61.849 1.00 33.18 95 LEU A CA 1
ATOM 558 C C . LEU A 1 98 ? 42.221 8.715 61.770 1.00 32.52 95 LEU A C 1
ATOM 559 O O . LEU A 1 98 ? 41.676 8.549 60.677 1.00 32.02 95 LEU A O 1
ATOM 564 N N . ASP A 1 99 ? 41.594 8.524 62.927 1.00 32.80 96 ASP A N 1
ATOM 565 C CA . ASP A 1 99 ? 40.146 8.360 62.947 1.00 32.94 96 ASP A CA 1
ATOM 566 C C . ASP A 1 99 ? 39.488 9.730 62.774 1.00 30.08 96 ASP A C 1
ATOM 567 O O . ASP A 1 99 ? 40.174 10.760 62.805 1.00 28.92 96 ASP A O 1
ATOM 572 N N . ALA A 1 100 ? 38.175 9.731 62.563 1.00 29.83 97 ALA A N 1
ATOM 573 C CA . ALA A 1 100 ? 37.434 10.947 62.221 1.00 28.50 97 ALA A CA 1
ATOM 574 C C . ALA A 1 100 ? 37.504 12.015 63.308 1.00 29.02 97 ALA A C 1
ATOM 575 O O . ALA A 1 100 ? 37.589 13.209 63.011 1.00 27.21 97 ALA A O 1
ATOM 577 N N . THR A 1 101 ? 37.469 11.580 64.563 1.00 22.57 98 THR A N 1
ATOM 578 C CA . THR A 1 101 ? 37.505 12.501 65.692 1.00 23.87 98 THR A CA 1
ATOM 579 C C . THR A 1 101 ? 38.853 13.227 65.780 1.00 23.58 98 THR A C 1
ATOM 580 O O . THR A 1 101 ? 38.888 14.430 66.037 1.00 24.01 98 THR A O 1
ATOM 584 N N . ALA A 1 102 ? 39.951 12.501 65.554 1.00 23.93 99 ALA A N 1
ATOM 585 C CA . ALA A 1 102 ? 41.290 13.094 65.622 1.00 22.51 99 ALA A CA 1
ATOM 586 C C . ALA A 1 102 ? 41.533 14.050 64.456 1.00 21.67 99 ALA A C 1
ATOM 587 O O . ALA A 1 102 ? 42.145 15.108 64.633 1.00 21.33 99 ALA A O 1
ATOM 589 N N . SER A 1 103 ? 41.044 13.677 63.272 1.00 20.17 100 SER A N 1
ATOM 590 C CA . SER A 1 103 ? 41.139 14.539 62.094 1.00 19.42 100 SER A CA 1
ATOM 591 C C . SER A 1 103 ? 40.359 15.841 62.312 1.00 18.82 100 SER A C 1
ATOM 592 O O . SER A 1 103 ? 40.864 16.930 62.021 1.00 19.17 100 SER A O 1
ATOM 595 N N . GLN A 1 104 ? 39.146 15.728 62.853 1.00 20.73 101 GLN A N 1
ATOM 596 C CA . GLN A 1 104 ? 38.344 16.909 63.197 1.00 20.53 101 GLN A CA 1
ATOM 597 C C . GLN A 1 104 ? 39.044 17.819 64.221 1.00 20.36 101 GLN A C 1
ATOM 598 O O . GLN A 1 104 ? 39.014 19.047 64.081 1.00 20.32 101 GLN A O 1
ATOM 604 N N . ALA A 1 105 ? 39.673 17.212 65.228 1.00 20.15 102 ALA A N 1
ATOM 605 C CA . ALA A 1 105 ? 40.404 17.951 66.265 1.00 19.65 102 ALA A CA 1
ATOM 606 C C . ALA A 1 105 ? 41.561 18.749 65.658 1.00 18.77 102 ALA A C 1
ATOM 607 O O . ALA A 1 105 ? 41.821 19.891 66.057 1.00 18.94 102 ALA A O 1
ATOM 609 N N . LEU A 1 106 ? 42.245 18.144 64.689 1.00 17.47 103 LEU A N 1
ATOM 610 C CA . LEU A 1 106 ? 43.329 18.823 63.977 1.00 16.32 103 LEU A CA 1
ATOM 611 C C . LEU A 1 106 ? 42.802 20.027 63.189 1.00 15.67 103 LEU A C 1
ATOM 612 O O . LEU A 1 106 ? 43.359 21.127 63.271 1.00 15.57 103 LEU A O 1
ATOM 617 N N . ILE A 1 107 ? 41.730 19.819 62.427 1.00 15.31 104 ILE A N 1
ATOM 618 C CA . ILE A 1 107 ? 41.124 20.902 61.649 1.00 14.80 104 ILE A CA 1
ATOM 619 C C . ILE A 1 107 ? 40.664 22.053 62.554 1.00 15.38 104 ILE A C 1
ATOM 620 O O . ILE A 1 107 ? 40.881 23.227 62.240 1.00 15.12 104 ILE A O 1
ATOM 625 N N . LYS A 1 108 ? 40.077 21.718 63.699 1.00 16.80 105 LYS A N 1
ATOM 626 C CA . LYS A 1 108 ? 39.652 22.742 64.648 1.00 17.00 105 LYS A CA 1
ATOM 627 C C . LYS A 1 108 ? 40.834 23.556 65.177 1.00 17.60 105 LYS A C 1
ATOM 628 O O . LYS A 1 108 ? 40.692 24.747 65.461 1.00 17.62 105 LYS A O 1
ATOM 634 N N . ASP A 1 109 ? 41.996 22.917 65.297 1.00 17.03 106 ASP A N 1
ATOM 635 C CA . ASP A 1 109 ? 43.192 23.620 65.755 1.00 17.18 106 ASP A CA 1
ATOM 636 C C . ASP A 1 109 ? 43.669 24.614 64.695 1.00 16.40 106 ASP A C 1
ATOM 637 O O . ASP A 1 109 ? 44.097 25.726 65.024 1.00 17.38 106 ASP A O 1
ATOM 642 N N . LEU A 1 110 ? 43.582 24.215 63.427 1.00 15.64 107 LEU A N 1
ATOM 643 C CA . LEU A 1 110 ? 43.951 25.093 62.317 1.00 15.37 107 LEU A CA 1
ATOM 644 C C . LEU A 1 110 ? 43.006 26.287 62.266 1.00 16.12 107 LEU A C 1
ATOM 645 O O . LEU A 1 110 ? 43.428 27.405 61.977 1.00 16.40 107 LEU A O 1
ATOM 650 N N . GLU A 1 111 ? 41.730 26.037 62.553 1.00 16.52 108 GLU A N 1
ATOM 651 C CA . GLU A 1 111 ? 40.718 27.094 62.604 1.00 17.19 108 GLU A CA 1
ATOM 652 C C . GLU A 1 111 ? 40.946 28.045 63.782 1.00 18.53 108 GLU A C 1
ATOM 653 O O . GLU A 1 111 ? 40.804 29.262 63.638 1.00 19.74 108 GLU A O 1
ATOM 659 N N . SER A 1 112 ? 41.308 27.485 64.937 1.00 19.11 109 SER A N 1
ATOM 660 C CA A SER A 1 112 ? 41.534 28.289 66.137 0.50 21.07 109 SER A CA 1
ATOM 661 C CA B SER A 1 112 ? 41.546 28.276 66.143 0.50 20.48 109 SER A CA 1
ATOM 662 C C . SER A 1 112 ? 42.731 29.227 65.975 1.00 20.69 109 SER A C 1
ATOM 663 O O . SER A 1 112 ? 42.683 30.382 66.417 1.00 21.78 109 SER A O 1
ATOM 668 N N . GLN A 1 113 ? 43.797 28.742 65.339 1.00 20.40 110 GLN A N 1
ATOM 669 C CA . GLN A 1 113 ? 44.965 29.586 65.072 1.00 20.79 110 GLN A CA 1
ATOM 670 C C . GLN A 1 113 ? 44.711 30.509 63.880 1.00 20.42 110 GLN A C 1
ATOM 671 O O . GLN A 1 113 ? 45.418 31.502 63.681 1.00 22.13 110 GLN A O 1
ATOM 677 N N . ASN A 1 114 ? 43.680 30.173 63.107 1.00 20.05 111 ASN A N 1
ATOM 678 C CA . ASN A 1 114 ? 43.284 30.918 61.917 1.00 19.17 111 ASN A CA 1
ATOM 679 C C . ASN A 1 114 ? 44.368 30.958 60.842 1.00 17.93 111 ASN A C 1
ATOM 680 O O . ASN A 1 114 ? 44.755 32.024 60.362 1.00 18.39 111 ASN A O 1
ATOM 685 N N . LEU A 1 115 ? 44.852 29.781 60.470 1.00 16.00 112 LEU A N 1
ATOM 686 C CA . LEU A 1 115 ? 45.828 29.673 59.398 1.00 15.69 112 LEU A CA 1
ATOM 687 C C . LEU A 1 115 ? 45.238 30.198 58.100 1.00 14.30 112 LEU A C 1
ATOM 688 O O . LEU A 1 115 ? 44.027 30.125 57.882 1.00 13.89 112 LEU A O 1
ATOM 693 N N . SER A 1 116 ? 46.089 30.740 57.236 1.00 14.40 113 SER A N 1
ATOM 694 C CA . SER A 1 116 ? 45.636 31.086 55.894 1.00 13.46 113 SER A CA 1
ATOM 695 C C . SER A 1 116 ? 45.363 29.816 55.096 1.00 12.23 113 SER A C 1
ATOM 696 O O . SER A 1 116 ? 45.909 28.750 55.392 1.00 11.89 113 SER A O 1
ATOM 699 N N . ILE A 1 117 ? 44.529 29.938 54.070 1.00 11.92 114 ILE A N 1
ATOM 700 C CA . ILE A 1 117 ? 44.253 28.801 53.193 1.00 11.46 114 ILE A CA 1
ATOM 701 C C . ILE A 1 117 ? 45.541 28.331 52.498 1.00 11.90 114 ILE A C 1
ATOM 702 O O . ILE A 1 117 ? 45.761 27.129 52.323 1.00 12.39 114 ILE A O 1
ATOM 707 N N . GLN A 1 118 ? 46.417 29.273 52.149 1.00 13.08 115 GLN A N 1
ATOM 708 C CA . GLN A 1 118 ? 47.699 28.899 51.563 1.00 13.69 115 GLN A CA 1
ATOM 709 C C . GLN A 1 118 ? 48.533 28.036 52.520 1.00 13.87 115 GLN A C 1
ATOM 710 O O . GLN A 1 118 ? 49.152 27.066 52.092 1.00 13.51 115 GLN A O 1
ATOM 716 N N . GLN A 1 119 ? 48.537 28.384 53.809 1.00 12.80 116 GLN A N 1
ATOM 717 C CA . GLN A 1 119 ? 49.246 27.567 54.804 1.00 13.35 116 GLN A CA 1
ATOM 718 C C . GLN A 1 119 ? 48.681 26.155 54.894 1.00 13.21 116 GLN A C 1
ATOM 719 O O . GLN A 1 119 ? 49.432 25.192 55.058 1.00 14.02 116 GLN A O 1
ATOM 725 N N . VAL A 1 120 ? 47.359 26.026 54.781 1.00 12.77 117 VAL A N 1
ATOM 726 C CA . VAL A 1 120 ? 46.734 24.706 54.862 1.00 11.84 117 VAL A CA 1
ATOM 727 C C . VAL A 1 120 ? 47.077 23.883 53.622 1.00 11.52 117 VAL A C 1
ATOM 728 O O . VAL A 1 120 ? 47.414 22.702 53.727 1.00 12.13 117 VAL A O 1
ATOM 732 N N . TYR A 1 121 ? 47.022 24.512 52.451 1.00 10.38 118 TYR A N 1
ATOM 733 C CA . TYR A 1 121 ? 47.474 23.843 51.236 1.00 10.70 118 TYR A CA 1
ATOM 734 C C . TYR A 1 121 ? 48.934 23.382 51.359 1.00 11.34 118 TYR A C 1
ATOM 735 O O . TYR A 1 121 ? 49.269 22.276 50.935 1.00 12.12 118 TYR A O 1
ATOM 744 N N . GLY A 1 122 ? 49.791 24.226 51.928 1.00 12.09 119 GLY A N 1
ATOM 745 C CA . GLY A 1 122 ? 51.201 23.881 52.114 1.00 13.59 119 GLY A CA 1
ATOM 746 C C . GLY A 1 122 ? 51.372 22.664 53.010 1.00 14.96 119 GLY A C 1
ATOM 747 O O . GLY A 1 122 ? 52.207 21.787 52.740 1.00 15.93 119 GLY A O 1
ATOM 748 N N . MET A 1 123 ? 50.570 22.616 54.071 1.00 14.58 120 MET A N 1
ATOM 749 C CA . MET A 1 123 ? 50.504 21.476 54.990 1.00 15.58 120 MET A CA 1
ATOM 750 C C . MET A 1 123 ? 50.025 20.203 54.291 1.00 15.55 120 MET A C 1
ATOM 751 O O . MET A 1 123 ? 50.569 19.123 54.513 1.00 17.00 120 MET A O 1
ATOM 756 N N . LEU A 1 124 ? 49.005 20.326 53.449 1.00 14.97 121 LEU A N 1
ATOM 757 C CA . LEU A 1 124 ? 48.541 19.173 52.678 1.00 15.05 121 LEU A CA 1
ATOM 758 C C . LEU A 1 124 ? 49.634 18.676 51.741 1.00 15.49 121 LEU A C 1
ATOM 759 O O . LEU A 1 124 ? 49.892 17.470 51.675 1.00 14.97 121 LEU A O 1
ATOM 764 N N . GLN A 1 125 ? 50.290 19.602 51.041 1.00 14.33 122 GLN A N 1
ATOM 765 C CA . GLN A 1 125 ? 51.365 19.241 50.114 1.00 14.66 122 GLN A CA 1
ATOM 766 C C . GLN A 1 125 ? 52.454 18.424 50.808 1.00 15.70 122 GLN A C 1
ATOM 767 O O . GLN A 1 125 ? 52.887 17.394 50.287 1.00 15.56 122 GLN A O 1
ATOM 773 N N . GLU A 1 126 ? 52.876 18.859 51.994 1.00 16.04 123 GLU A N 1
ATOM 774 C CA . GLU A 1 126 ? 53.920 18.123 52.713 1.00 18.49 123 GLU A CA 1
ATOM 775 C C . GLU A 1 126 ? 53.434 16.755 53.203 1.00 18.58 123 GLU A C 1
ATOM 776 O O . GLU A 1 126 ? 54.195 15.785 53.210 1.00 19.19 123 GLU A O 1
ATOM 782 N N . ASN A 1 127 ? 52.168 16.663 53.592 1.00 18.82 124 ASN A N 1
ATOM 783 C CA . ASN A 1 127 ? 51.652 15.398 54.106 1.00 19.67 124 ASN A CA 1
ATOM 784 C C . ASN A 1 127 ? 51.368 14.356 53.018 1.00 19.62 124 ASN A C 1
ATOM 785 O O . ASN A 1 127 ? 51.296 13.159 53.307 1.00 21.02 124 ASN A O 1
ATOM 790 N N . ILE A 1 128 ? 51.225 14.805 51.773 1.00 19.12 125 ILE A N 1
ATOM 791 C CA . ILE A 1 128 ? 51.025 13.871 50.650 1.00 19.40 125 ILE A CA 1
ATOM 792 C C . ILE A 1 128 ? 52.289 13.639 49.810 1.00 19.83 125 ILE A C 1
ATOM 793 O O . ILE A 1 128 ? 52.344 12.696 49.017 1.00 20.61 125 ILE A O 1
ATOM 798 N N . ALA A 1 129 ? 53.287 14.505 49.977 1.00 19.96 126 ALA A N 1
ATOM 799 C CA . ALA A 1 129 ? 54.540 14.430 49.221 1.00 20.84 126 ALA A CA 1
ATOM 800 C C . ALA A 1 129 ? 55.096 12.997 49.201 1.00 21.83 126 ALA A C 1
ATOM 801 O O . ALA A 1 129 ? 55.073 12.317 50.233 1.00 22.07 126 ALA A O 1
ATOM 803 N N . PRO A 1 130 ? 55.609 12.536 48.037 1.00 22.11 127 PRO A N 1
ATOM 804 C CA . PRO A 1 130 ? 55.855 13.234 46.768 1.00 20.85 127 PRO A CA 1
ATOM 805 C C . PRO A 1 130 ? 54.662 13.283 45.800 1.00 19.50 127 PRO A C 1
ATOM 806 O O . PRO A 1 130 ? 54.809 13.757 44.673 1.00 19.38 127 PRO A O 1
ATOM 810 N N . ARG A 1 131 ? 53.502 12.803 46.238 1.00 18.71 128 ARG A N 1
ATOM 811 C CA . ARG A 1 131 ? 52.285 12.856 45.418 1.00 17.82 128 ARG A CA 1
ATOM 812 C C . ARG A 1 131 ? 51.876 14.295 45.101 1.00 16.69 128 ARG A C 1
ATOM 813 O O . ARG A 1 131 ? 52.151 15.211 45.882 1.00 17.32 128 ARG A O 1
ATOM 821 N N . LEU A 1 132 ? 51.231 14.477 43.949 1.00 14.99 129 LEU A N 1
ATOM 822 C CA . LEU A 1 132 ? 50.664 15.763 43.539 1.00 14.22 129 LEU A CA 1
ATOM 823 C C . LEU A 1 132 ? 49.172 15.822 43.844 1.00 11.87 129 LEU A C 1
ATOM 824 O O . LEU A 1 132 ? 48.428 14.899 43.521 1.00 11.94 129 LEU A O 1
ATOM 829 N N . LEU A 1 133 ? 48.737 16.930 44.437 1.00 9.78 130 LEU A N 1
ATOM 830 C CA . LEU A 1 133 ? 47.325 17.142 44.730 1.00 10.00 130 LEU A CA 1
ATOM 831 C C . LEU A 1 133 ? 46.518 17.416 43.466 1.00 9.41 130 LEU A C 1
ATOM 832 O O . LEU A 1 133 ? 46.929 18.206 42.617 1.00 9.65 130 LEU A O 1
ATOM 837 N N . VAL A 1 134 ? 45.393 16.717 43.350 1.00 8.51 131 VAL A N 1
ATOM 838 C CA . VAL A 1 134 ? 44.367 16.994 42.349 1.00 8.73 131 VAL A CA 1
ATOM 839 C C . VAL A 1 134 ? 43.214 17.644 43.078 1.00 8.40 131 VAL A C 1
ATOM 840 O O . VAL A 1 134 ? 42.600 17.040 43.964 1.00 10.18 131 VAL A O 1
ATOM 844 N N . ASP A 1 135 ? 42.935 18.888 42.709 1.00 8.62 132 ASP A N 1
ATOM 845 C CA . ASP A 1 135 ? 41.920 19.697 43.369 1.00 8.30 132 ASP A CA 1
ATOM 846 C C . ASP A 1 135 ? 40.749 19.918 42.403 1.00 8.71 132 ASP A C 1
ATOM 847 O O . ASP A 1 135 ? 40.855 20.679 41.442 1.00 8.92 132 ASP A O 1
ATOM 852 N N . LYS A 1 136 ? 39.632 19.237 42.676 1.00 8.05 133 LYS A N 1
ATOM 853 C CA . LYS A 1 136 ? 38.429 19.289 41.835 1.00 8.59 133 LYS A CA 1
ATOM 854 C C . LYS A 1 136 ? 37.235 19.898 42.568 1.00 8.85 133 LYS A C 1
ATOM 855 O O . LYS A 1 136 ? 36.905 19.478 43.680 1.00 10.21 133 LYS A O 1
ATOM 861 N N . SER A 1 137 ? 36.581 20.866 41.927 1.00 8.98 134 SER A N 1
ATOM 862 C CA . SER A 1 137 ? 35.254 21.330 42.355 1.00 9.68 134 SER A CA 1
ATOM 863 C C . SER A 1 137 ? 34.561 22.056 41.209 1.00 10.38 134 SER A C 1
ATOM 864 O O . SER A 1 137 ? 35.140 22.969 40.629 1.00 11.15 134 SER A O 1
ATOM 867 N N . PRO A 1 138 ? 33.309 21.679 40.894 1.00 10.58 135 PRO A N 1
ATOM 868 C CA . PRO A 1 138 ? 32.604 22.419 39.844 1.00 12.05 135 PRO A CA 1
ATOM 869 C C . PRO A 1 138 ? 32.294 23.864 40.237 1.00 14.02 135 PRO A C 1
ATOM 870 O O . PRO A 1 138 ? 32.058 24.710 39.364 1.00 16.20 135 PRO A O 1
ATOM 874 N N . THR A 1 139 ? 32.324 24.162 41.532 1.00 12.51 136 THR A N 1
ATOM 875 C CA . THR A 1 139 ? 31.971 25.502 41.989 1.00 13.32 136 THR A CA 1
ATOM 876 C C . THR A 1 139 ? 33.034 26.560 41.648 1.00 12.04 136 THR A C 1
ATOM 877 O O . THR A 1 139 ? 32.713 27.758 41.593 1.00 13.32 136 THR A O 1
ATOM 881 N N . TYR A 1 140 ? 34.281 26.133 41.408 1.00 10.56 137 TYR A N 1
ATOM 882 C CA . TYR A 1 140 ? 35.364 27.088 41.090 1.00 11.18 137 TYR A CA 1
ATOM 883 C C . TYR A 1 140 ? 35.029 27.916 39.852 1.00 12.39 137 TYR A C 1
ATOM 884 O O . TYR A 1 140 ? 35.291 29.117 39.812 1.00 13.26 137 TYR A O 1
ATOM 893 N N . ALA A 1 141 ? 34.428 27.259 38.858 1.00 12.39 138 ALA A N 1
ATOM 894 C CA . ALA A 1 141 ? 34.130 27.893 37.574 1.00 12.01 138 ALA A CA 1
ATOM 895 C C . ALA A 1 141 ? 32.992 28.903 37.645 1.00 13.03 138 ALA A C 1
ATOM 896 O O . ALA A 1 141 ? 32.787 29.667 36.710 1.00 13.09 138 ALA A O 1
ATOM 898 N N . MET A 1 142 ? 32.266 28.919 38.760 1.00 13.64 139 MET A N 1
ATOM 899 C CA A MET A 1 142 ? 31.148 29.845 38.932 0.60 16.12 139 MET A CA 1
ATOM 900 C CA B MET A 1 142 ? 31.144 29.842 38.939 0.40 15.90 139 MET A CA 1
ATOM 901 C C . MET A 1 142 ? 31.593 31.264 39.269 1.00 16.65 139 MET A C 1
ATOM 902 O O . MET A 1 142 ? 30.817 32.209 39.132 1.00 18.98 139 MET A O 1
ATOM 911 N N . GLU A 1 143 ? 32.841 31.413 39.707 1.00 15.96 140 GLU A N 1
ATOM 912 C CA . GLU A 1 143 ? 33.361 32.721 40.108 1.00 17.69 140 GLU A CA 1
ATOM 913 C C . GLU A 1 143 ? 34.756 32.964 39.542 1.00 15.90 140 GLU A C 1
ATOM 914 O O . GLU A 1 143 ? 35.714 32.317 39.973 1.00 14.70 140 GLU A O 1
ATOM 920 N N . PRO A 1 144 ? 34.884 33.903 38.583 1.00 16.19 141 PRO A N 1
ATOM 921 C CA . PRO A 1 144 ? 36.207 34.205 38.032 1.00 15.90 141 PRO A CA 1
ATOM 922 C C . PRO A 1 144 ? 37.268 34.525 39.091 1.00 16.32 141 PRO A C 1
ATOM 923 O O . PRO A 1 144 ? 38.432 34.182 38.896 1.00 15.96 141 PRO A O 1
ATOM 927 N N . THR A 1 145 ? 36.874 35.150 40.201 1.00 16.37 142 THR A N 1
ATOM 928 C CA . THR A 1 145 ? 37.838 35.471 41.257 1.00 16.54 142 THR A CA 1
ATOM 929 C C . THR A 1 145 ? 38.392 34.235 41.972 1.00 15.66 142 THR A C 1
ATOM 930 O O . THR A 1 145 ? 39.510 34.276 42.482 1.00 15.67 142 THR A O 1
ATOM 934 N N . ILE A 1 146 ? 37.631 33.136 41.995 1.00 14.41 143 ILE A N 1
ATOM 935 C CA . ILE A 1 146 ? 38.128 31.888 42.584 1.00 14.30 143 ILE A CA 1
ATOM 936 C C . ILE A 1 146 ? 39.176 31.247 41.668 1.00 14.07 143 ILE A C 1
ATOM 937 O O . ILE A 1 146 ? 40.226 30.810 42.138 1.00 13.71 143 ILE A O 1
ATOM 942 N N . LEU A 1 147 ? 38.894 31.210 40.365 1.00 13.74 144 LEU A N 1
ATOM 943 C CA . LEU A 1 147 ? 39.875 30.725 39.385 1.00 14.52 144 LEU A CA 1
ATOM 944 C C . LEU A 1 147 ? 41.188 31.499 39.488 1.00 15.99 144 LEU A C 1
ATOM 945 O O . LEU A 1 147 ? 42.277 30.909 39.478 1.00 17.31 144 LEU A O 1
ATOM 950 N N . GLU A 1 148 ? 41.081 32.818 39.625 1.00 15.02 145 GLU A N 1
ATOM 951 C CA . GLU A 1 148 ? 42.251 33.682 39.760 1.00 17.44 145 GLU A CA 1
ATOM 952 C C . GLU A 1 148 ? 43.038 33.401 41.037 1.00 17.11 145 GLU A C 1
ATOM 953 O O . GLU A 1 148 ? 44.266 33.522 41.035 1.00 16.72 145 GLU A O 1
ATOM 959 N N . ARG A 1 149 ? 42.347 33.008 42.113 1.00 18.14 146 ARG A N 1
ATOM 960 C CA A ARG A 1 149 ? 43.032 32.705 43.371 0.50 18.01 146 ARG A CA 1
ATOM 961 C CA B ARG A 1 149 ? 43.010 32.673 43.382 0.50 18.38 146 ARG A CA 1
ATOM 962 C C . ARG A 1 149 ? 43.994 31.516 43.235 1.00 17.58 146 ARG A C 1
ATOM 963 O O . ARG A 1 149 ? 45.041 31.491 43.887 1.00 18.16 146 ARG A O 1
ATOM 978 N N . GLY A 1 150 ? 43.655 30.550 42.381 1.00 16.20 147 GLY A N 1
ATOM 979 C CA . GLY A 1 150 ? 44.540 29.416 42.110 1.00 14.23 147 GLY A CA 1
ATOM 980 C C . GLY A 1 150 ? 45.898 29.869 41.583 1.00 14.48 147 GLY A C 1
ATOM 981 O O . GLY A 1 150 ? 46.946 29.374 42.004 1.00 14.27 147 GLY A O 1
ATOM 982 N N . GLU A 1 151 ? 45.873 30.823 40.660 1.00 12.75 148 GLU A N 1
ATOM 983 C CA . GLU A 1 151 ? 47.100 31.388 40.109 1.00 12.05 148 GLU A CA 1
ATOM 984 C C . GLU A 1 151 ? 47.820 32.299 41.098 1.00 12.98 148 GLU A C 1
ATOM 985 O O . GLU A 1 151 ? 49.023 32.534 40.968 1.00 14.07 148 GLU A O 1
ATOM 991 N N . ALA A 1 152 ? 47.087 32.808 42.083 1.00 13.08 149 ALA A N 1
ATOM 992 C CA . ALA A 1 152 ? 47.684 33.660 43.111 1.00 13.04 149 ALA A CA 1
ATOM 993 C C . ALA A 1 152 ? 48.407 32.847 44.177 1.00 13.13 149 ALA A C 1
ATOM 994 O O . ALA A 1 152 ? 49.415 33.300 44.729 1.00 14.96 149 ALA A O 1
ATOM 996 N N . LEU A 1 153 ? 47.897 31.650 44.458 1.00 12.54 150 LEU A N 1
ATOM 997 C CA . LEU A 1 153 ? 48.429 30.826 45.544 1.00 12.55 150 LEU A CA 1
ATOM 998 C C . LEU A 1 153 ? 49.507 29.847 45.098 1.00 12.43 150 LEU A C 1
ATOM 999 O O . LEU A 1 153 ? 50.380 29.481 45.890 1.00 13.26 150 LEU A O 1
ATOM 1004 N N . PHE A 1 154 ? 49.422 29.419 43.841 1.00 11.84 151 PHE A N 1
ATOM 1005 C CA . PHE A 1 154 ? 50.258 28.350 43.304 1.00 11.27 151 PHE A CA 1
ATOM 1006 C C . PHE A 1 154 ? 50.987 28.812 42.059 1.00 11.52 151 PHE A C 1
ATOM 1007 O O . PHE A 1 154 ? 50.456 29.613 41.279 1.00 12.77 151 PHE A O 1
ATOM 1015 N N . ALA A 1 155 ? 52.187 28.276 41.856 1.00 11.74 152 ALA A N 1
ATOM 1016 C CA . ALA A 1 155 ? 52.950 28.545 40.653 1.00 13.10 152 ALA A CA 1
ATOM 1017 C C . ALA A 1 155 ? 52.930 27.362 39.688 1.00 12.14 152 ALA A C 1
ATOM 1018 O O . ALA A 1 155 ? 53.204 26.228 40.081 1.00 14.46 152 ALA A O 1
ATOM 1020 N N . ASN A 1 156 ? 52.607 27.651 38.425 1.00 12.23 153 ASN A N 1
ATOM 1021 C CA A ASN A 1 156 ? 52.642 26.687 37.319 0.60 13.29 153 ASN A CA 1
ATOM 1022 C CA B ASN A 1 156 ? 52.702 26.651 37.352 0.40 12.63 153 ASN A CA 1
ATOM 1023 C C . ASN A 1 156 ? 51.752 25.461 37.494 1.00 12.17 153 ASN A C 1
ATOM 1024 O O . ASN A 1 156 ? 52.088 24.353 37.065 1.00 13.57 153 ASN A O 1
ATOM 1033 N N . SER A 1 157 ? 50.581 25.668 38.091 1.00 10.74 154 SER A N 1
ATOM 1034 C CA . SER A 1 157 ? 49.598 24.581 38.164 1.00 9.76 154 SER A CA 1
ATOM 1035 C C . SER A 1 157 ? 49.137 24.144 36.775 1.00 9.89 154 SER A C 1
ATOM 1036 O O . SER A 1 157 ? 49.201 24.913 35.807 1.00 10.35 154 SER A O 1
ATOM 1039 N N . LYS A 1 158 ? 48.673 22.902 36.689 1.00 9.20 155 LYS A N 1
ATOM 1040 C CA . LYS A 1 158 ? 48.069 22.400 35.465 1.00 9.13 155 LYS A CA 1
ATOM 1041 C C . LYS A 1 158 ? 46.559 22.318 35.631 1.00 8.62 155 LYS A C 1
ATOM 1042 O O . LYS A 1 158 ? 46.054 22.027 36.719 1.00 9.81 155 LYS A O 1
ATOM 1048 N N . TYR A 1 159 ? 45.855 22.592 34.541 1.00 8.59 156 TYR A N 1
ATOM 1049 C CA . TYR A 1 159 ? 44.399 22.635 34.536 1.00 8.20 156 TYR A CA 1
ATOM 1050 C C . TYR A 1 159 ? 43.815 21.630 33.575 1.00 8.53 156 TYR A C 1
ATOM 1051 O O . TYR A 1 159 ? 44.129 21.638 32.382 1.00 9.01 156 TYR A O 1
ATOM 1060 N N . ILE A 1 160 ? 42.976 20.750 34.115 1.00 7.81 157 ILE A N 1
ATOM 1061 C CA . ILE A 1 160 ? 42.191 19.834 33.302 1.00 7.99 157 ILE A CA 1
ATOM 1062 C C . ILE A 1 160 ? 40.808 20.447 33.133 1.00 7.62 157 ILE A C 1
ATOM 1063 O O . ILE A 1 160 ? 40.087 20.629 34.118 1.00 8.90 157 ILE A O 1
ATOM 1068 N N . TYR A 1 161 ? 40.441 20.755 31.887 1.00 7.78 158 TYR A N 1
ATOM 1069 C CA . TYR A 1 161 ? 39.148 21.353 31.582 1.00 7.51 158 TYR A CA 1
ATOM 1070 C C . TYR A 1 161 ? 38.232 20.252 31.087 1.00 7.39 158 TYR A C 1
ATOM 1071 O O . TYR A 1 161 ? 38.390 19.756 29.967 1.00 7.83 158 TYR A O 1
ATOM 1080 N N . LEU A 1 162 ? 37.308 19.850 31.957 1.00 7.16 159 LEU A N 1
ATOM 1081 C CA . LEU A 1 162 ? 36.353 18.782 31.665 1.00 7.09 159 LEU A CA 1
ATOM 1082 C C . LEU A 1 162 ? 35.042 19.394 31.182 1.00 7.57 159 LEU A C 1
ATOM 1083 O O . LEU A 1 162 ? 34.459 20.236 31.866 1.00 7.74 159 LEU A O 1
ATOM 1088 N N . VAL A 1 163 ? 34.609 18.977 29.993 1.00 7.44 160 VAL A N 1
ATOM 1089 C CA . VAL A 1 163 ? 33.383 19.485 29.373 1.00 7.32 160 VAL A CA 1
ATOM 1090 C C . VAL A 1 163 ? 32.400 18.353 29.080 1.00 7.27 160 VAL A C 1
ATOM 1091 O O . VAL A 1 163 ? 32.808 17.222 28.816 1.00 8.59 160 VAL A O 1
ATOM 1095 N N . ARG A 1 164 ? 31.108 18.666 29.155 1.00 7.31 161 ARG A N 1
ATOM 1096 C CA . ARG A 1 164 ? 30.054 17.723 28.785 1.00 7.39 161 ARG A CA 1
ATOM 1097 C C . ARG A 1 164 ? 28.994 18.462 27.973 1.00 7.59 161 ARG A C 1
ATOM 1098 O O . ARG A 1 164 ? 28.810 19.663 28.142 1.00 7.65 161 ARG A O 1
ATOM 1106 N N . HIS A 1 165 ? 28.309 17.739 27.087 1.00 7.97 162 HIS A N 1
ATOM 1107 C CA . HIS A 1 165 ? 27.284 18.326 26.243 1.00 8.01 162 HIS A CA 1
ATOM 1108 C C . HIS A 1 165 ? 26.262 19.079 27.098 1.00 8.07 162 HIS A C 1
ATOM 1109 O O . HIS A 1 165 ? 25.821 18.566 28.131 1.00 8.63 162 HIS A O 1
ATOM 1116 N N . PRO A 1 166 ? 25.870 20.286 26.667 1.00 8.48 163 PRO A N 1
ATOM 1117 C CA . PRO A 1 166 ? 24.931 21.061 27.483 1.00 8.48 163 PRO A CA 1
ATOM 1118 C C . PRO A 1 166 ? 23.580 20.363 27.733 1.00 8.67 163 PRO A C 1
ATOM 1119 O O . PRO A 1 166 ? 23.002 20.532 28.807 1.00 8.97 163 PRO A O 1
ATOM 1123 N N . TYR A 1 167 ? 23.078 19.591 26.769 1.00 8.79 164 TYR A N 1
ATOM 1124 C CA . TYR A 1 167 ? 21.787 18.907 26.966 1.00 9.29 164 TYR A CA 1
ATOM 1125 C C . TYR A 1 167 ? 21.880 17.941 28.145 1.00 9.84 164 TYR A C 1
ATOM 1126 O O . TYR A 1 167 ? 20.966 17.858 28.973 1.00 9.48 164 TYR A O 1
ATOM 1135 N N . SER A 1 168 ? 22.994 17.211 28.217 1.00 8.56 165 SER A N 1
ATOM 1136 C CA . SER A 1 168 ? 23.207 16.221 29.268 1.00 9.07 165 SER A CA 1
ATOM 1137 C C . SER A 1 168 ? 23.328 16.895 30.627 1.00 9.25 165 SER A C 1
ATOM 1138 O O . SER A 1 168 ? 22.744 16.431 31.613 1.00 9.95 165 SER A O 1
ATOM 1141 N N . VAL A 1 169 ? 24.092 17.986 30.679 1.00 8.43 166 VAL A N 1
ATOM 1142 C CA . VAL A 1 169 ? 24.273 18.716 31.927 1.00 8.24 166 VAL A CA 1
ATOM 1143 C C . VAL A 1 169 ? 22.950 19.312 32.397 1.00 8.68 166 VAL A C 1
ATOM 1144 O O . VAL A 1 169 ? 22.611 19.210 33.572 1.00 9.02 166 VAL A O 1
ATOM 1148 N N . ILE A 1 170 ? 22.197 19.899 31.470 1.00 8.92 167 ILE A N 1
ATOM 1149 C CA . ILE A 1 170 ? 20.925 20.538 31.823 1.00 9.44 167 ILE A CA 1
ATOM 1150 C C . ILE A 1 170 ? 19.912 19.519 32.360 1.00 9.75 167 ILE A C 1
ATOM 1151 O O . ILE A 1 170 ? 19.302 19.744 33.413 1.00 10.42 167 ILE A O 1
ATOM 1156 N N . GLU A 1 171 ? 19.764 18.392 31.662 1.00 9.67 168 GLU A N 1
ATOM 1157 C CA . GLU A 1 171 ? 18.829 17.352 32.092 1.00 11.00 168 GLU A CA 1
ATOM 1158 C C . GLU A 1 171 ? 19.186 16.863 33.492 1.00 10.70 168 GLU A C 1
ATOM 1159 O O . GLU A 1 171 ? 18.305 16.685 34.340 1.00 11.95 168 GLU A O 1
ATOM 1165 N N . SER A 1 172 ? 20.482 16.672 33.738 1.00 9.57 169 SER A N 1
ATOM 1166 C CA . SER A 1 172 ? 20.942 16.172 35.025 1.00 9.60 169 SER A CA 1
ATOM 1167 C C . SER A 1 172 ? 20.706 17.197 36.140 1.00 9.86 169 SER A C 1
ATOM 1168 O O . SER A 1 172 ? 20.168 16.867 37.194 1.00 10.31 169 SER A O 1
ATOM 1171 N N . PHE A 1 173 ? 21.103 18.443 35.898 1.00 9.67 170 PHE A N 1
ATOM 1172 C CA . PHE A 1 173 ? 20.949 19.517 36.879 1.00 10.41 170 PHE A CA 1
ATOM 1173 C C . PHE A 1 173 ? 19.484 19.674 37.327 1.00 10.71 170 PHE A C 1
ATOM 1174 O O . PHE A 1 173 ? 19.193 19.779 38.526 1.00 12.39 170 PHE A O 1
ATOM 1182 N N . VAL A 1 174 ? 18.572 19.662 36.361 1.00 11.12 171 VAL A N 1
ATOM 1183 C CA . VAL A 1 174 ? 17.138 19.782 36.625 1.00 12.22 171 VAL A CA 1
ATOM 1184 C C . VAL A 1 174 ? 16.608 18.554 37.375 1.00 12.33 171 VAL A C 1
ATOM 1185 O O . VAL A 1 174 ? 15.876 18.693 38.362 1.00 13.40 171 VAL A O 1
ATOM 1189 N N . ARG A 1 175 ? 17.000 17.363 36.921 1.00 11.85 172 ARG A N 1
ATOM 1190 C CA . ARG A 1 175 ? 16.597 16.105 37.566 1.00 12.13 172 ARG A CA 1
ATOM 1191 C C . ARG A 1 175 ? 17.019 16.060 39.038 1.00 12.34 172 ARG A C 1
ATOM 1192 O O . ARG A 1 175 ? 16.267 15.563 39.899 1.00 14.12 172 ARG A O 1
ATOM 1200 N N . MET A 1 176 ? 18.211 16.586 39.318 1.00 11.79 173 MET A N 1
ATOM 1201 C CA . MET A 1 176 ? 18.779 16.581 40.668 1.00 12.34 173 MET A CA 1
ATOM 1202 C C . MET A 1 176 ? 18.277 17.740 41.528 1.00 13.02 173 MET A C 1
ATOM 1203 O O . MET A 1 176 ? 18.629 17.846 42.706 1.00 15.13 173 MET A O 1
ATOM 1208 N N . ARG A 1 177 ? 17.456 18.600 40.922 1.00 21.01 174 ARG A N 1
ATOM 1209 C CA . ARG A 1 177 ? 16.800 19.723 41.611 1.00 21.30 174 ARG A CA 1
ATOM 1210 C C . ARG A 1 177 ? 17.795 20.696 42.239 1.00 20.13 174 ARG A C 1
ATOM 1211 O O . ARG A 1 177 ? 17.616 21.150 43.374 1.00 22.84 174 ARG A O 1
ATOM 1219 N N . MET A 1 178 ? 18.837 21.022 41.481 1.00 18.88 175 MET A N 1
ATOM 1220 C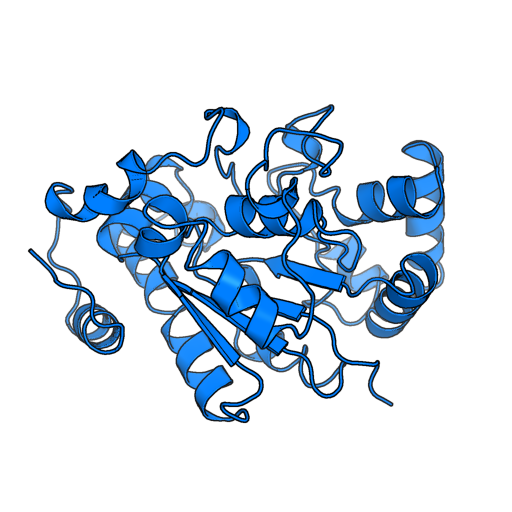 CA . MET A 1 178 ? 19.919 21.862 41.988 1.00 19.20 175 MET A CA 1
ATOM 1221 C C . MET A 1 178 ? 19.689 23.366 41.855 1.00 20.40 175 MET A C 1
ATOM 1222 O O . MET A 1 178 ? 20.505 24.153 42.332 1.00 21.92 175 MET A O 1
ATOM 1227 N N . GLN A 1 179 ? 18.587 23.770 41.225 1.00 23.20 176 GLN A N 1
ATOM 1228 C CA . GLN A 1 179 ? 18.318 25.206 41.003 1.00 26.98 176 GLN A CA 1
ATOM 1229 C C . GLN A 1 179 ? 18.414 26.078 42.270 1.00 30.46 176 GLN A C 1
ATOM 1230 O O . GLN A 1 179 ? 18.819 27.243 42.194 1.00 31.27 176 GLN A O 1
ATOM 1236 N N . LYS A 1 180 ? 18.069 25.501 43.422 1.00 33.04 177 LYS A N 1
ATOM 1237 C CA . LYS A 1 180 ? 18.121 26.207 44.707 1.00 39.24 177 LYS A CA 1
ATOM 1238 C C . LYS A 1 180 ? 19.537 26.667 45.079 1.00 40.05 177 LYS A C 1
ATOM 1239 O O . LYS A 1 180 ? 19.712 27.728 45.680 1.00 44.67 177 LYS A O 1
ATOM 1245 N N . LEU A 1 181 ? 20.537 25.870 44.701 1.00 37.59 178 LEU A N 1
ATOM 1246 C CA . LEU A 1 181 ? 21.940 26.130 45.052 1.00 40.98 178 LEU A CA 1
ATOM 1247 C C . LEU A 1 181 ? 22.517 27.393 44.405 1.00 42.98 178 LEU A C 1
ATOM 1248 O O . LEU A 1 181 ? 23.498 27.959 44.896 1.00 47.28 178 LEU A O 1
ATOM 1253 N N . VAL A 1 182 ? 21.901 27.820 43.305 1.00 41.19 179 VAL A N 1
ATOM 1254 C CA . VAL A 1 182 ? 22.334 29.002 42.560 1.00 44.13 179 VAL A CA 1
ATOM 1255 C C . VAL A 1 182 ? 21.767 30.273 43.194 1.00 49.00 179 VAL A C 1
ATOM 1256 O O . VAL A 1 182 ? 22.271 31.378 42.960 1.00 52.67 179 VAL A O 1
ATOM 1260 N N . GLY A 1 183 ? 20.725 30.103 44.005 1.00 50.41 180 GLY A N 1
ATOM 1261 C CA . GLY A 1 183 ? 19.968 31.226 44.546 1.00 56.99 180 GLY A CA 1
ATOM 1262 C C . GLY A 1 183 ? 18.865 31.620 43.582 1.00 57.63 180 GLY A C 1
ATOM 1263 O O . GLY A 1 183 ? 18.349 32.738 43.638 1.00 63.22 180 GLY A O 1
ATOM 1264 N N . LEU A 1 184 ? 18.511 30.690 42.691 1.00 53.00 181 LEU A N 1
ATOM 1265 C CA . LEU A 1 184 ? 17.477 30.918 41.681 1.00 55.28 181 LEU A CA 1
ATOM 1266 C C . LEU A 1 184 ? 16.473 29.763 41.639 1.00 53.62 181 LEU A C 1
ATOM 1267 O O . LEU A 1 184 ? 16.414 29.002 40.666 1.00 51.30 181 LEU A O 1
ATOM 1272 N N . GLY A 1 185 ? 15.693 29.638 42.709 1.00 56.43 182 GLY A N 1
ATOM 1273 C CA . GLY A 1 185 ? 14.647 28.622 42.795 1.00 56.65 182 GLY A CA 1
ATOM 1274 C C . GLY A 1 185 ? 13.320 29.108 42.243 1.00 63.40 182 GLY A C 1
ATOM 1275 O O . GLY A 1 185 ? 12.389 28.322 42.064 1.00 65.85 182 GLY A O 1
ATOM 1276 N N . GLU A 1 186 ? 13.244 30.408 41.962 1.00 67.73 183 GLU A N 1
ATOM 1277 C CA . GLU A 1 186 ? 12.014 31.049 41.498 1.00 76.93 183 GLU A CA 1
ATOM 1278 C C . GLU A 1 186 ? 11.968 31.200 39.973 1.00 77.60 183 GLU A C 1
ATOM 1279 O O . GLU A 1 186 ? 10.913 31.488 39.402 1.00 86.63 183 GLU A O 1
ATOM 1285 N N . GLU A 1 187 ? 13.114 31.005 39.325 1.00 69.73 184 GLU A N 1
ATOM 1286 C CA . GLU A 1 187 ? 13.205 31.063 37.865 1.00 71.06 184 GLU A CA 1
ATOM 1287 C C . GLU A 1 187 ? 13.022 29.676 37.243 1.00 67.42 184 GLU A C 1
ATOM 1288 O O . GLU A 1 187 ? 12.989 28.669 37.951 1.00 62.29 184 GLU A O 1
ATOM 1294 N N . ASN A 1 188 ? 12.894 29.642 35.917 1.00 23.47 185 ASN A N 1
ATOM 1295 C CA . ASN A 1 188 ? 12.707 28.412 35.159 1.00 22.04 185 ASN A CA 1
ATOM 1296 C C . ASN A 1 188 ? 13.897 27.488 35.399 1.00 19.93 185 ASN A C 1
ATOM 1297 O O . ASN A 1 188 ? 15.026 27.897 35.152 1.00 17.03 185 ASN A O 1
ATOM 1302 N N . PRO A 1 189 ? 13.653 26.250 35.887 1.00 18.74 186 PRO A N 1
ATOM 1303 C CA . PRO A 1 189 ? 14.771 25.353 36.234 1.00 17.14 186 PRO A CA 1
ATOM 1304 C C . PRO A 1 189 ? 15.686 25.038 35.051 1.00 15.18 186 PRO A C 1
ATOM 1305 O O . PRO A 1 189 ? 16.907 24.931 35.214 1.00 13.94 186 PRO A O 1
ATOM 1309 N N . TYR A 1 190 ? 15.098 24.889 33.869 1.00 14.69 187 TYR A N 1
ATOM 1310 C CA . TYR A 1 190 ? 15.865 24.598 32.670 1.00 13.86 187 TYR A CA 1
ATOM 1311 C C . TYR A 1 190 ? 16.758 25.767 32.280 1.00 13.25 187 TYR A C 1
ATOM 1312 O O . TYR A 1 190 ? 17.903 25.558 31.875 1.00 12.34 187 TYR A O 1
ATOM 1321 N N . ARG A 1 191 ? 16.242 26.990 32.413 1.00 13.21 188 ARG A N 1
ATOM 1322 C CA . ARG A 1 191 ? 17.046 28.176 32.116 1.00 12.68 188 ARG A CA 1
ATOM 1323 C C . ARG A 1 191 ? 18.126 28.405 33.171 1.00 12.30 188 ARG A C 1
ATOM 1324 O O . ARG A 1 1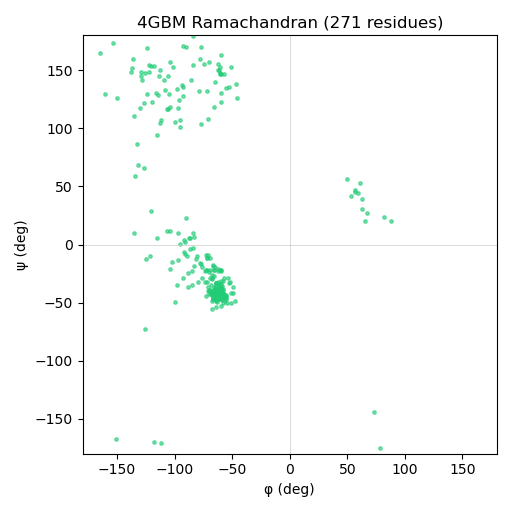91 ? 19.231 28.845 32.841 1.00 12.06 188 ARG A O 1
ATOM 1332 N N . VAL A 1 192 ? 17.807 28.110 34.431 1.00 12.49 189 VAL A N 1
ATOM 1333 C CA . VAL A 1 192 ? 18.799 28.202 35.513 1.00 12.80 189 VAL A CA 1
ATOM 1334 C C . VAL A 1 192 ? 19.948 27.230 35.247 1.00 11.75 189 VAL A C 1
ATOM 1335 O O . VAL A 1 192 ? 21.123 27.613 35.339 1.00 10.27 189 VAL A O 1
ATOM 1339 N N . ALA A 1 193 ? 19.605 25.986 34.898 1.00 11.20 190 ALA A N 1
ATOM 1340 C CA . ALA A 1 193 ? 20.599 24.963 34.570 1.00 10.81 190 ALA A CA 1
ATOM 1341 C C . ALA A 1 193 ? 21.461 25.383 33.386 1.00 10.45 190 ALA A C 1
ATOM 1342 O O . ALA A 1 193 ? 22.683 25.221 33.405 1.00 9.29 190 ALA A O 1
ATOM 1344 N N . GLU A 1 194 ? 20.815 25.942 32.366 1.00 9.83 191 GLU A N 1
ATOM 1345 C CA . GLU A 1 194 ? 21.506 26.408 31.171 1.00 9.76 191 GLU A CA 1
ATOM 1346 C C . GLU A 1 194 ? 22.492 27.522 31.519 1.00 9.60 191 GLU A C 1
ATOM 1347 O O . GLU A 1 194 ? 23.633 27.515 31.046 1.00 9.34 191 GLU A O 1
ATOM 1353 N N . GLN A 1 195 ? 22.053 28.458 32.356 1.00 10.34 192 GLN A N 1
ATOM 1354 C CA . GLN A 1 195 ? 22.915 29.563 32.779 1.00 11.47 192 GLN A CA 1
ATOM 1355 C C . GLN A 1 195 ? 24.128 29.044 33.557 1.00 10.13 192 GLN A C 1
ATOM 1356 O O . GLN A 1 195 ? 25.236 29.554 33.392 1.00 10.17 192 GLN A O 1
ATOM 1362 N N . VAL A 1 196 ? 23.931 28.028 34.398 1.00 9.19 193 VAL A N 1
ATOM 1363 C CA . VAL A 1 196 ? 25.055 27.444 35.137 1.00 8.89 193 VAL A CA 1
ATOM 1364 C C . VAL A 1 196 ? 26.083 26.827 34.175 1.00 8.70 193 VAL A C 1
ATOM 1365 O O . VAL A 1 196 ? 27.285 27.077 34.298 1.00 8.88 193 VAL A O 1
ATOM 1369 N N . TRP A 1 197 ? 25.608 26.067 33.191 1.00 8.52 194 TRP A N 1
ATOM 1370 C CA . TRP A 1 197 ? 26.503 25.471 32.198 1.00 8.32 194 TRP A CA 1
ATOM 1371 C C . TRP A 1 197 ? 27.213 26.549 31.371 1.00 8.40 194 TRP A C 1
ATOM 1372 O O . TRP A 1 197 ? 28.425 26.479 31.162 1.00 8.67 194 TRP A O 1
ATOM 1383 N N . ALA A 1 198 ? 26.457 27.556 30.926 1.00 8.74 195 ALA A N 1
ATOM 1384 C CA . ALA A 1 198 ? 27.004 28.619 30.078 1.00 8.92 195 ALA A CA 1
ATOM 1385 C C . ALA A 1 198 ? 28.020 29.481 30.825 1.00 9.28 195 ALA A C 1
ATOM 1386 O O . ALA A 1 198 ? 29.112 29.742 30.305 1.00 10.13 195 ALA A O 1
ATOM 1388 N N . LYS A 1 199 ? 27.667 29.904 32.042 1.00 9.69 196 LYS A N 1
ATOM 1389 C CA A LYS A 1 199 ? 28.547 30.771 32.832 0.60 10.92 196 LYS A CA 1
ATOM 1390 C CA B LYS A 1 199 ? 28.537 30.759 32.859 0.40 10.83 196 LYS A CA 1
ATOM 1391 C C . LYS A 1 199 ? 29.826 30.048 33.254 1.00 10.51 196 LYS A C 1
ATOM 1392 O O . LYS A 1 199 ? 30.925 30.608 33.129 1.00 9.82 196 LYS A O 1
ATOM 1403 N N . SER A 1 200 ? 29.691 28.815 33.743 1.00 9.60 197 SER A N 1
ATOM 1404 C CA A SER A 1 200 ? 30.845 28.017 34.159 0.50 9.19 197 SER A CA 1
ATOM 1405 C CA B SER A 1 200 ? 30.860 28.059 34.171 0.50 9.09 197 SER A CA 1
ATOM 1406 C C . SER A 1 200 ? 31.812 27.841 32.998 1.00 8.46 197 SER A C 1
ATOM 1407 O O . SER A 1 200 ? 33.011 28.074 33.130 1.00 8.42 197 SER A O 1
ATOM 1412 N N . ASN A 1 201 ? 31.276 27.434 31.850 1.00 8.26 198 ASN A N 1
ATOM 1413 C CA . ASN A 1 201 ? 32.127 27.207 30.689 1.00 8.05 198 ASN A CA 1
ATOM 1414 C C . ASN A 1 201 ? 32.745 28.478 30.142 1.00 8.32 198 ASN A C 1
ATOM 1415 O O . ASN A 1 201 ? 33.933 28.497 29.838 1.00 8.38 198 ASN A O 1
ATOM 1420 N N . GLN A 1 202 ? 31.959 29.550 30.047 1.00 8.58 199 GLN A N 1
ATOM 1421 C CA . GLN A 1 202 ? 32.527 30.819 29.601 1.00 9.06 199 GLN A CA 1
ATOM 1422 C C . GLN A 1 202 ? 33.622 31.318 30.555 1.00 8.89 199 GLN A C 1
ATOM 1423 O O . GLN A 1 202 ? 34.666 31.806 30.103 1.00 9.08 199 GLN A O 1
ATOM 1429 N N . ASN A 1 203 ? 33.395 31.180 31.861 1.00 8.73 200 ASN A N 1
ATOM 1430 C CA . ASN A 1 203 ? 34.396 31.589 32.851 1.00 8.77 200 ASN A CA 1
ATOM 1431 C C . ASN A 1 203 ? 35.696 30.793 32.688 1.00 8.61 200 ASN A C 1
ATOM 1432 O O . ASN A 1 203 ? 36.785 31.359 32.748 1.00 9.31 200 ASN A O 1
ATOM 1437 N N . ILE A 1 204 ? 35.578 29.484 32.476 1.00 8.38 201 ILE A N 1
ATOM 1438 C CA . ILE A 1 204 ? 36.766 28.649 32.261 1.00 8.21 201 ILE A CA 1
ATOM 1439 C C . ILE A 1 204 ? 37.488 29.039 30.973 1.00 8.47 201 ILE A C 1
ATOM 1440 O O . ILE A 1 204 ? 38.711 29.205 30.963 1.00 8.63 201 ILE A O 1
ATOM 1445 N N . LEU A 1 205 ? 36.730 29.193 29.889 1.00 8.94 202 LEU A N 1
ATOM 1446 C CA . LEU A 1 205 ? 37.308 29.616 28.615 1.00 8.92 202 LEU A CA 1
ATOM 1447 C C . LEU A 1 205 ? 38.067 30.930 28.750 1.00 9.72 202 LEU A C 1
ATOM 1448 O O . LEU A 1 205 ? 39.205 31.051 28.262 1.00 10.51 202 LEU A O 1
ATOM 1453 N N . ASN A 1 206 ? 37.447 31.908 29.410 1.00 9.36 203 ASN A N 1
ATOM 1454 C CA . ASN A 1 206 ? 38.085 33.208 29.636 1.00 9.76 203 ASN A CA 1
ATOM 1455 C C . ASN A 1 206 ? 39.370 33.092 30.452 1.00 10.40 203 ASN A C 1
ATOM 1456 O O . ASN A 1 206 ? 40.384 33.701 30.115 1.00 12.13 203 ASN A O 1
ATOM 1461 N N . PHE A 1 207 ? 39.311 32.315 31.529 1.00 9.43 204 PHE A N 1
ATOM 1462 C CA . PHE A 1 207 ? 40.451 32.116 32.414 1.00 9.47 204 PHE A CA 1
ATOM 1463 C C . PHE A 1 207 ? 41.613 31.424 31.692 1.00 9.54 204 PHE A C 1
ATOM 1464 O O . PHE A 1 207 ? 42.758 31.892 31.726 1.00 10.42 204 PHE A O 1
ATOM 1472 N N . LEU A 1 208 ? 41.300 30.331 31.008 1.00 9.27 205 LEU A N 1
ATOM 1473 C CA . LEU A 1 208 ? 42.334 29.546 30.344 1.00 9.62 205 LEU A CA 1
ATOM 1474 C C . LEU A 1 208 ? 42.939 30.249 29.137 1.00 10.16 205 LEU A C 1
ATOM 1475 O O . LEU A 1 208 ? 44.085 29.964 28.764 1.00 10.46 205 LEU A O 1
ATOM 1480 N N . SER A 1 209 ? 42.194 31.179 28.540 1.00 10.75 206 SER A N 1
ATOM 1481 C CA . SER A 1 209 ? 42.697 31.910 27.378 1.00 11.46 206 SER A CA 1
ATOM 1482 C C . SER A 1 209 ? 43.948 32.724 27.714 1.00 11.30 206 SER A C 1
ATOM 1483 O O . SER A 1 209 ? 44.746 33.038 26.828 1.00 11.62 206 SER A O 1
ATOM 1486 N N . GLN A 1 210 ? 44.113 33.042 28.997 1.00 10.92 207 GLN A N 1
ATOM 1487 C CA . GLN A 1 210 ? 45.248 33.836 29.479 1.00 11.40 207 GLN A CA 1
ATOM 1488 C C . GLN A 1 210 ? 46.455 32.994 29.897 1.00 11.82 207 GLN A C 1
ATOM 1489 O O . GLN A 1 210 ? 47.516 33.543 30.196 1.00 13.37 207 GLN A O 1
ATOM 1495 N N . LEU A 1 211 ? 46.291 31.674 29.941 1.00 11.21 208 LEU A N 1
ATOM 1496 C CA . LEU A 1 211 ? 47.365 30.796 30.425 1.00 11.70 208 LEU A CA 1
ATOM 1497 C C . LEU A 1 211 ? 48.074 30.073 29.290 1.00 12.14 208 LEU A C 1
ATOM 1498 O O . LEU A 1 211 ? 47.512 29.896 28.206 1.00 12.83 208 LEU A O 1
ATOM 1503 N N . GLU A 1 212 ? 49.307 29.642 29.545 1.00 13.32 209 GLU A N 1
ATOM 1504 C CA . GLU A 1 212 ? 50.068 28.901 28.546 1.00 14.84 209 GLU A CA 1
ATOM 1505 C C . GLU A 1 212 ? 49.284 27.677 28.072 1.00 13.91 209 GLU A C 1
ATOM 1506 O O . GLU A 1 212 ? 48.720 26.948 28.895 1.00 12.83 209 GLU A O 1
ATOM 1512 N N . PRO A 1 213 ? 49.236 27.445 26.744 1.00 14.57 210 PRO A N 1
ATOM 1513 C CA . PRO A 1 213 ? 48.601 26.222 26.242 1.00 14.26 210 PRO A CA 1
ATOM 1514 C C . PRO A 1 213 ? 49.189 24.974 26.901 1.00 13.99 210 PRO A C 1
ATOM 1515 O O . PRO A 1 213 ? 48.495 23.960 27.073 1.00 13.12 210 PRO A O 1
ATOM 1519 N N . GLU A 1 214 ? 50.455 25.069 27.293 1.00 14.80 211 GLU A N 1
ATOM 1520 C CA . GLU A 1 214 ? 51.176 23.942 27.865 1.00 13.82 211 GLU A CA 1
ATOM 1521 C C . GLU A 1 214 ? 50.718 23.571 29.284 1.00 14.04 211 GLU A C 1
ATOM 1522 O O . GLU A 1 214 ? 51.066 22.502 29.790 1.00 14.62 211 GLU A O 1
ATOM 1528 N N . ARG A 1 215 ? 49.918 24.434 29.912 1.00 12.21 212 ARG A N 1
ATOM 1529 C CA . ARG A 1 215 ? 49.408 24.173 31.271 1.00 11.57 212 ARG A CA 1
ATOM 1530 C C . ARG A 1 215 ? 47.925 23.788 31.328 1.00 10.33 212 ARG A C 1
ATOM 1531 O O . ARG A 1 215 ? 47.325 23.745 32.409 1.00 10.77 212 ARG A O 1
ATOM 1539 N N . GLN A 1 216 ? 47.343 23.504 30.167 1.00 9.70 213 GLN A N 1
ATOM 1540 C CA . GLN A 1 216 ? 45.923 23.169 30.089 1.00 9.25 213 GLN A CA 1
ATOM 1541 C C . GLN A 1 216 ? 45.651 22.013 29.142 1.00 9.25 213 GLN A C 1
ATOM 1542 O O . GLN A 1 216 ? 46.356 21.820 28.143 1.00 9.64 213 GLN A O 1
ATOM 1548 N N . HIS A 1 217 ? 44.619 21.239 29.473 1.00 8.86 214 HIS A N 1
ATOM 1549 C CA . HIS A 1 217 ? 44.279 20.046 28.713 1.00 8.89 214 HIS A CA 1
ATOM 1550 C C . HIS A 1 217 ? 42.782 19.822 28.799 1.00 8.62 214 HIS A C 1
ATOM 1551 O O . HIS A 1 217 ? 42.234 19.757 29.896 1.00 8.91 214 HIS A O 1
ATOM 1558 N N . GLN A 1 218 ? 42.123 19.700 27.653 1.00 8.65 215 GLN A N 1
ATOM 1559 C CA . GLN A 1 218 ? 40.679 19.502 27.645 1.00 9.46 215 GLN A CA 1
ATOM 1560 C C . GLN A 1 218 ? 40.325 18.027 27.592 1.00 8.97 215 GLN A C 1
ATOM 1561 O O . GLN A 1 218 ? 40.937 17.254 26.849 1.00 11.88 215 GLN A O 1
ATOM 1567 N N . ILE A 1 219 ? 39.333 17.640 28.394 1.00 8.36 216 ILE A N 1
ATOM 1568 C CA . ILE A 1 219 ? 38.748 16.304 28.333 1.00 8.59 216 ILE A CA 1
ATOM 1569 C C . ILE A 1 219 ? 37.248 16.435 28.105 1.00 9.35 216 ILE A C 1
ATOM 1570 O O . ILE A 1 219 ? 36.576 17.178 28.808 1.00 8.59 216 ILE A O 1
ATOM 1575 N N . ARG A 1 220 ? 36.738 15.717 27.111 1.00 10.09 217 ARG A N 1
ATOM 1576 C CA . ARG A 1 220 ? 35.300 15.654 26.882 1.00 8.96 217 ARG A CA 1
ATOM 1577 C C . ARG A 1 220 ? 34.764 14.451 27.631 1.00 8.22 217 ARG A C 1
ATOM 1578 O O . ARG A 1 220 ? 35.273 13.336 27.471 1.00 8.67 217 ARG A O 1
ATOM 1586 N N . TYR A 1 221 ? 33.740 14.685 28.449 1.00 8.02 218 TYR A N 1
ATOM 1587 C CA . TYR A 1 221 ? 33.092 13.608 29.198 1.00 8.02 218 TYR A CA 1
ATOM 1588 C C . TYR A 1 221 ? 32.743 12.429 28.295 1.00 8.39 218 TYR A C 1
ATOM 1589 O O . TYR A 1 221 ? 32.905 11.257 28.676 1.00 8.50 218 TYR A O 1
ATOM 1598 N N . GLU A 1 222 ? 32.241 12.739 27.103 1.00 8.83 219 GLU A N 1
ATOM 1599 C CA . GLU A 1 222 ? 31.781 11.697 26.194 1.00 9.10 219 GLU A CA 1
ATOM 1600 C C . GLU A 1 222 ? 32.936 10.783 25.781 1.00 10.00 219 GLU A C 1
ATOM 1601 O O . GLU A 1 222 ? 32.760 9.566 25.718 1.00 11.10 219 GLU A O 1
ATOM 1607 N N . ASP A 1 223 ? 34.112 11.374 25.535 1.00 9.79 220 ASP A N 1
ATOM 1608 C CA . ASP A 1 223 ? 35.333 10.616 25.248 1.00 9.91 220 ASP A CA 1
ATOM 1609 C C . ASP A 1 223 ? 35.796 9.854 26.491 1.00 9.90 220 ASP A C 1
ATOM 1610 O O . ASP A 1 223 ? 36.215 8.697 26.401 1.00 10.64 220 ASP A O 1
ATOM 1615 N N . LEU A 1 224 ? 35.720 10.499 27.655 1.00 8.84 221 LEU A N 1
ATOM 1616 C CA . LEU A 1 224 ? 36.156 9.867 28.901 1.00 8.69 221 LEU A CA 1
ATOM 1617 C C . LEU A 1 224 ? 35.460 8.533 29.152 1.00 9.04 221 LEU A C 1
ATOM 1618 O O . LEU A 1 224 ? 36.107 7.555 29.538 1.00 9.10 221 LEU A O 1
ATOM 1623 N N . VAL A 1 225 ? 34.147 8.488 28.940 1.00 8.99 222 VAL A N 1
ATOM 1624 C CA . VAL A 1 225 ? 33.416 7.261 29.259 1.00 9.26 222 VAL A CA 1
ATOM 1625 C C . VAL A 1 225 ? 33.358 6.249 28.110 1.00 10.17 222 VAL A C 1
ATOM 1626 O O . VAL A 1 225 ? 33.199 5.044 28.352 1.00 11.81 222 VAL A O 1
ATOM 1630 N N . LYS A 1 226 ? 33.488 6.727 26.872 1.00 10.53 223 LYS A N 1
ATOM 1631 C CA . LYS A 1 226 ? 33.518 5.828 25.701 1.00 10.93 223 LYS A CA 1
ATOM 1632 C C . LYS A 1 226 ? 34.902 5.254 25.393 1.00 11.94 223 LYS A C 1
ATOM 1633 O O . LYS A 1 226 ? 35.012 4.111 24.919 1.00 13.65 223 LYS A O 1
ATOM 1639 N N . LYS A 1 227 ? 35.936 6.061 25.628 1.00 11.98 224 LYS A N 1
ATOM 1640 C CA . LYS A 1 227 ? 37.324 5.676 25.346 1.00 12.97 224 LYS A CA 1
ATOM 1641 C C . LYS A 1 227 ? 38.237 6.047 26.527 1.00 10.63 224 LYS A C 1
ATOM 1642 O O . LYS A 1 227 ? 39.197 6.810 26.357 1.00 11.08 224 LYS A O 1
ATOM 1648 N N . PRO A 1 228 ? 37.949 5.512 27.729 1.00 10.16 225 PRO A N 1
ATOM 1649 C CA . PRO A 1 228 ? 38.740 5.918 28.894 1.00 10.12 225 PRO A CA 1
ATOM 1650 C C . PRO A 1 228 ? 40.238 5.634 28.759 1.00 10.09 225 PRO A C 1
ATOM 1651 O O . PRO A 1 228 ? 41.038 6.440 29.225 1.00 10.37 225 PRO A O 1
ATOM 1655 N N . GLN A 1 229 ? 40.617 4.530 28.116 1.00 11.20 226 GLN A N 1
ATOM 1656 C CA . GLN A 1 229 ? 42.040 4.215 27.936 1.00 12.40 226 GLN A CA 1
ATOM 1657 C C . GLN A 1 229 ? 42.776 5.330 27.190 1.00 12.86 226 GLN A C 1
ATOM 1658 O O . GLN A 1 229 ? 43.816 5.807 27.646 1.00 13.30 226 GLN A O 1
ATOM 1664 N N . GLN A 1 230 ? 42.221 5.740 26.052 1.00 12.95 227 GLN A N 1
ATOM 1665 C CA A GLN A 1 230 ? 42.825 6.789 25.227 0.60 12.98 227 GLN A CA 1
ATOM 1666 C CA B GLN A 1 230 ? 42.821 6.778 25.227 0.40 12.82 227 GLN A CA 1
ATOM 1667 C C . GLN A 1 230 ? 42.851 8.128 25.961 1.00 11.82 227 GLN A C 1
ATOM 1668 O O . GLN A 1 230 ? 43.872 8.818 25.969 1.00 11.92 227 GLN A O 1
ATOM 1679 N N . VAL A 1 231 ? 41.732 8.491 26.588 1.00 10.47 228 VAL A N 1
ATOM 1680 C CA . VAL A 1 231 ? 41.649 9.760 27.305 1.00 9.62 228 VAL A CA 1
ATOM 1681 C C . VAL A 1 231 ? 42.655 9.808 28.448 1.00 9.90 228 VAL A C 1
ATOM 1682 O O . VAL A 1 231 ? 43.382 10.793 28.601 1.00 9.88 228 VAL A O 1
ATOM 1686 N N . LEU A 1 232 ? 42.710 8.734 29.229 1.00 9.68 229 LEU A N 1
ATOM 1687 C CA . LEU A 1 232 ? 43.583 8.703 30.399 1.00 9.97 229 LEU A CA 1
ATOM 1688 C C . LEU A 1 232 ? 45.059 8.609 30.019 1.00 10.57 229 LEU A C 1
ATOM 1689 O O . LEU A 1 232 ? 45.906 9.174 30.709 1.00 11.30 229 LEU A O 1
ATOM 1694 N N . SER A 1 233 ? 45.363 7.933 28.911 1.00 11.36 230 SER A N 1
ATOM 1695 C CA . SER A 1 233 ? 46.744 7.853 28.434 1.00 12.44 230 SER A CA 1
ATOM 1696 C C . SER A 1 233 ? 47.247 9.234 28.011 1.00 11.75 230 SER A C 1
ATOM 1697 O O . SER A 1 233 ? 48.363 9.632 28.360 1.00 12.71 230 SER A O 1
ATOM 1700 N N . GLN A 1 234 ? 46.409 9.968 27.279 1.00 11.64 231 GLN A N 1
ATOM 1701 C CA . GLN A 1 234 ? 46.742 11.329 26.864 1.00 11.81 231 GLN A CA 1
ATOM 1702 C C . GLN A 1 234 ? 46.840 12.278 28.059 1.00 10.61 231 GLN A C 1
ATOM 1703 O O . GLN A 1 2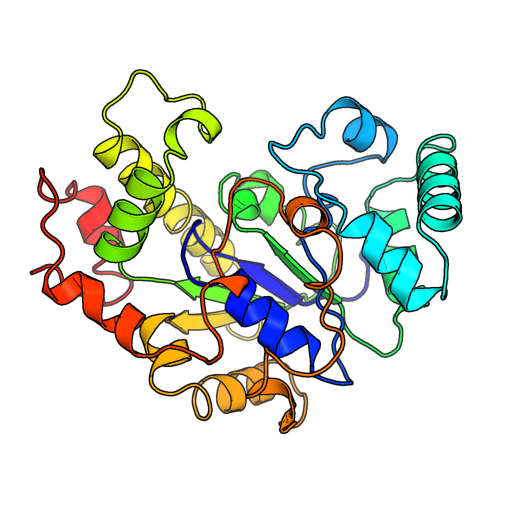34 ? 47.691 13.176 28.075 1.00 11.90 231 GLN A O 1
ATOM 1709 N N . LEU A 1 235 ? 45.975 12.078 29.054 1.00 9.82 232 LEU A N 1
ATOM 1710 C CA . LEU A 1 235 ? 46.032 12.868 30.292 1.00 9.39 232 LEU A CA 1
ATOM 1711 C C . LEU A 1 235 ? 47.329 12.589 31.058 1.00 9.84 232 LEU A C 1
ATOM 1712 O O . LEU A 1 235 ? 47.954 13.511 31.595 1.00 10.63 232 LEU A O 1
ATOM 1717 N N . CYS A 1 236 ? 47.728 11.322 31.103 1.00 10.79 233 CYS A N 1
ATOM 1718 C CA . CYS A 1 236 ? 48.982 10.946 31.770 1.00 11.11 233 CYS A CA 1
ATOM 1719 C C . CYS A 1 236 ? 50.179 11.635 31.123 1.00 11.67 233 CYS A C 1
ATOM 1720 O O . CYS A 1 236 ? 51.080 12.103 31.823 1.00 13.17 233 CYS A O 1
ATOM 1723 N N . ASP A 1 237 ? 50.189 11.708 29.793 1.00 11.31 234 ASP A N 1
ATOM 1724 C CA . ASP A 1 237 ? 51.262 12.412 29.081 1.00 12.20 234 ASP A CA 1
ATOM 1725 C C . ASP A 1 237 ? 51.284 13.891 29.458 1.00 11.93 234 ASP A C 1
ATOM 1726 O O . ASP A 1 237 ? 52.354 14.459 29.688 1.00 12.64 234 ASP A O 1
ATOM 1731 N N . PHE A 1 238 ? 50.102 14.497 29.555 1.00 11.07 235 PHE A N 1
ATOM 1732 C CA . PHE A 1 238 ? 49.991 15.902 29.950 1.00 10.88 235 PHE A CA 1
ATOM 1733 C C . PHE A 1 238 ? 50.516 16.143 31.372 1.00 11.72 235 PHE A C 1
ATOM 1734 O O . PHE A 1 238 ? 51.226 17.131 31.638 1.00 12.16 235 PHE A O 1
ATOM 1742 N N . LEU A 1 239 ? 50.180 15.228 32.275 1.00 10.95 236 LEU A N 1
ATOM 1743 C CA . LEU A 1 239 ? 50.592 15.333 33.676 1.00 11.64 236 LEU A CA 1
ATOM 1744 C C . LEU A 1 239 ? 52.027 14.862 33.922 1.00 12.75 236 LEU A C 1
ATOM 1745 O O . LEU A 1 239 ? 52.560 15.068 35.013 1.00 13.60 236 LEU A O 1
ATOM 1750 N N . ASN A 1 240 ? 52.646 14.239 32.917 1.00 13.37 237 ASN A N 1
ATOM 1751 C CA . ASN A 1 240 ? 54.013 13.693 33.046 1.00 14.89 237 ASN A CA 1
ATOM 1752 C C . ASN A 1 240 ? 54.122 12.590 34.102 1.00 15.44 237 ASN A C 1
ATOM 1753 O O . ASN A 1 240 ? 55.103 12.512 34.852 1.00 16.82 237 ASN A O 1
ATOM 1758 N N . VAL A 1 241 ? 53.094 11.746 34.149 1.00 13.67 238 VAL A N 1
ATOM 1759 C CA . VAL A 1 241 ? 53.104 10.546 34.976 1.00 13.84 238 VAL A CA 1
ATOM 1760 C C . VAL A 1 241 ? 52.918 9.330 34.068 1.00 14.41 238 VAL A C 1
ATOM 1761 O O . VAL A 1 241 ? 52.328 9.441 32.986 1.00 14.16 238 VAL A O 1
ATOM 1765 N N . PRO A 1 242 ? 53.427 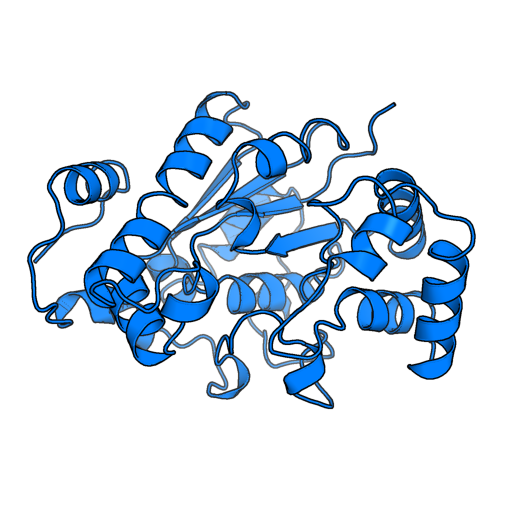8.163 34.491 1.00 14.79 239 PRO A N 1
ATOM 1766 C CA . PRO A 1 242 ? 53.174 6.971 33.687 1.00 15.75 239 PRO A CA 1
ATOM 1767 C C . PRO A 1 242 ? 51.736 6.489 33.849 1.00 15.64 239 PRO A C 1
ATOM 1768 O O . PRO A 1 242 ? 51.103 6.762 34.873 1.00 15.23 239 PRO A O 1
ATOM 1772 N N . PHE A 1 243 ? 51.230 5.771 32.852 1.00 15.75 240 PHE A N 1
ATOM 1773 C CA . PHE A 1 243 ? 49.924 5.130 32.978 1.00 14.46 240 PHE A CA 1
ATOM 1774 C C . PHE A 1 243 ? 49.992 4.058 34.069 1.00 14.92 240 PHE A C 1
ATOM 1775 O O . PHE A 1 243 ? 50.994 3.349 34.199 1.00 15.95 240 PHE A O 1
ATOM 1783 N N . GLU A 1 244 ? 48.938 3.969 34.876 1.00 13.40 241 GLU A N 1
ATOM 1784 C CA . GLU A 1 244 ? 48.802 2.880 35.845 1.00 13.61 241 GLU A CA 1
ATOM 1785 C C . GLU A 1 244 ? 47.439 2.233 35.657 1.00 12.27 241 GLU A C 1
ATOM 1786 O O . GLU A 1 244 ? 46.461 2.943 35.417 1.00 12.88 241 GLU A O 1
ATOM 1792 N N . PRO A 1 245 ? 47.362 0.895 35.783 1.00 13.82 242 PRO A N 1
ATOM 1793 C CA . PRO A 1 245 ? 46.101 0.180 35.554 1.00 13.38 242 PRO A CA 1
ATOM 1794 C C . PRO A 1 245 ? 44.960 0.667 36.450 1.00 13.08 242 PRO A C 1
ATOM 1795 O O . PRO A 1 245 ? 43.797 0.602 36.057 1.00 12.04 242 PRO A O 1
ATOM 1799 N N . GLU A 1 246 ? 45.308 1.169 37.634 1.00 12.02 243 GLU A N 1
ATOM 1800 C CA . GLU A 1 246 ? 44.326 1.644 38.606 1.00 12.59 243 GLU A CA 1
ATOM 1801 C C . GLU A 1 246 ? 43.467 2.804 38.081 1.00 10.73 243 GLU A C 1
ATOM 1802 O O . GLU A 1 246 ? 42.357 3.045 38.576 1.00 10.39 243 GLU A O 1
ATOM 1808 N N . LEU A 1 247 ? 43.967 3.521 37.076 1.00 10.33 244 LEU A N 1
ATOM 1809 C CA . LEU A 1 247 ? 43.189 4.608 36.475 1.00 9.86 244 LEU A CA 1
ATOM 1810 C C . LEU A 1 247 ? 41.868 4.128 35.891 1.00 9.80 244 LEU A C 1
ATOM 1811 O O . LEU A 1 247 ? 40.878 4.870 35.875 1.00 11.49 244 LEU A O 1
ATOM 1816 N N . LEU A 1 248 ? 41.860 2.886 35.403 1.00 11.33 245 LEU A N 1
ATOM 1817 C CA . LEU A 1 248 ? 40.698 2.320 34.723 1.00 11.91 245 LEU A CA 1
ATOM 1818 C C . LEU A 1 248 ? 39.767 1.573 35.668 1.00 12.57 245 LEU A C 1
ATOM 1819 O O . LEU A 1 248 ? 38.774 0.979 35.226 1.00 13.58 245 LEU A O 1
ATOM 1824 N N . GLN A 1 249 ? 40.085 1.605 36.963 1.00 10.98 246 GLN A N 1
ATOM 1825 C CA . GLN A 1 249 ? 39.331 0.828 37.947 1.00 12.36 246 GLN A CA 1
ATOM 1826 C C . GLN A 1 249 ? 38.828 1.681 39.111 1.00 11.17 246 GLN A C 1
ATOM 1827 O O . GLN A 1 249 ? 39.230 1.463 40.253 1.00 12.01 246 GLN A O 1
ATOM 1833 N N . PRO A 1 250 ? 37.912 2.632 38.835 1.00 10.46 247 PRO A N 1
ATOM 1834 C CA . PRO A 1 250 ? 37.515 3.571 39.890 1.00 9.96 247 PRO A CA 1
ATOM 1835 C C . PRO A 1 250 ? 36.706 2.967 41.042 1.00 11.26 247 PRO A C 1
ATOM 1836 O O . PRO A 1 250 ? 36.536 3.622 42.070 1.00 11.43 247 PRO A O 1
ATOM 1840 N N . TYR A 1 251 ? 36.236 1.730 40.874 1.00 10.57 248 TYR A N 1
ATOM 1841 C CA . TYR A 1 251 ? 35.476 1.022 41.920 1.00 12.35 248 TYR A CA 1
ATOM 1842 C C . TYR A 1 251 ? 36.328 0.069 42.758 1.00 14.89 248 TYR A C 1
ATOM 1843 O O . TYR A 1 251 ? 35.801 -0.719 43.553 1.00 17.78 248 TYR A O 1
ATOM 1852 N N . GLN A 1 252 ? 37.645 0.148 42.582 1.00 14.37 249 GLN A N 1
ATOM 1853 C CA . GLN A 1 252 ? 38.580 -0.690 43.336 1.00 18.22 249 GLN A CA 1
ATOM 1854 C C . GLN A 1 252 ? 39.439 0.153 44.279 1.00 18.24 249 GLN A C 1
ATOM 1855 O O . GLN A 1 252 ? 39.802 1.286 43.956 1.00 20.02 249 GLN A O 1
ATOM 1861 N N . GLY A 1 253 ? 39.765 -0.407 45.442 1.00 21.25 250 GLY A N 1
ATOM 1862 C CA . GLY A 1 253 ? 40.629 0.264 46.416 1.00 22.49 250 GLY A CA 1
ATOM 1863 C C . GLY A 1 253 ? 39.926 1.338 47.229 1.00 24.02 250 GLY A C 1
ATOM 1864 O O . GLY A 1 253 ? 38.713 1.510 47.127 1.00 24.83 250 GLY A O 1
ATOM 1865 N N . ASP A 1 254 ? 40.694 2.049 48.052 1.00 24.76 251 ASP A N 1
ATOM 1866 C CA . ASP A 1 254 ? 40.163 3.153 48.851 1.00 25.81 251 ASP A CA 1
ATOM 1867 C C . ASP A 1 254 ? 40.396 4.454 48.100 1.00 24.19 251 ASP A C 1
ATOM 1868 O O . ASP A 1 254 ? 41.526 4.942 47.992 1.00 26.30 251 ASP A O 1
ATOM 1873 N N . ARG A 1 255 ? 39.313 5.002 47.565 1.00 19.92 252 ARG A N 1
ATOM 1874 C CA . ARG A 1 255 ? 39.383 6.246 46.808 1.00 17.60 252 ARG A CA 1
ATOM 1875 C C . ARG A 1 255 ? 38.520 7.321 47.443 1.00 17.15 252 ARG A C 1
ATOM 1876 O O . ARG A 1 255 ? 38.017 8.217 46.759 1.00 15.24 252 ARG A O 1
ATOM 1884 N N . MET A 1 256 ? 38.360 7.212 48.762 1.00 17.74 253 MET A N 1
ATOM 1885 C CA . MET A 1 256 ? 37.586 8.161 49.556 1.00 19.55 253 MET A CA 1
ATOM 1886 C C . MET A 1 256 ? 36.154 8.297 49.045 1.00 19.11 253 MET A C 1
ATOM 1887 O O . MET A 1 256 ? 35.634 9.410 48.891 1.00 18.81 253 MET A O 1
ATOM 1892 N N . THR A 1 257 ? 35.530 7.154 48.752 1.00 18.77 254 THR A N 1
ATOM 1893 C CA . THR A 1 257 ? 34.111 7.111 48.385 1.00 18.88 254 THR A CA 1
ATOM 1894 C C . THR A 1 257 ? 33.336 6.210 49.346 1.00 20.32 254 THR A C 1
ATOM 1895 O O . THR A 1 257 ? 32.098 6.182 49.326 1.00 21.72 254 THR A O 1
ATOM 1899 N N . GLY A 1 258 ? 34.069 5.480 50.187 1.00 21.12 255 GLY A N 1
ATOM 1900 C CA . GLY A 1 258 ? 33.467 4.491 51.082 1.00 22.43 255 GLY A CA 1
ATOM 1901 C C . GLY A 1 258 ? 32.931 5.083 52.372 1.00 23.09 255 GLY A C 1
ATOM 1902 O O . GLY A 1 258 ? 33.030 6.291 52.601 1.00 23.96 255 GLY A O 1
ATOM 1903 N N . GLY A 1 259 ? 32.367 4.219 53.214 1.00 22.69 256 GLY A N 1
ATOM 1904 C CA . GLY A 1 259 ? 31.780 4.632 54.487 1.00 22.67 256 GLY A CA 1
ATOM 1905 C C . GLY A 1 259 ? 30.462 5.360 54.301 1.00 21.08 256 GLY A C 1
ATOM 1906 O O . GLY A 1 259 ? 29.676 5.018 53.415 1.00 19.32 256 GLY A O 1
ATOM 1907 N N . VAL A 1 260 ? 30.223 6.360 55.144 1.00 21.01 257 VAL A N 1
ATOM 1908 C CA . VAL A 1 260 ? 28.995 7.153 55.065 1.00 20.16 257 VAL A CA 1
ATOM 1909 C C . VAL A 1 260 ? 28.988 7.929 53.751 1.00 18.24 257 VAL A C 1
ATOM 1910 O O . VAL A 1 260 ? 29.870 8.750 53.492 1.00 17.98 257 VAL A O 1
ATOM 1914 N N . HIS A 1 261 ? 27.990 7.632 52.923 1.00 17.15 258 HIS A N 1
ATOM 1915 C CA . HIS A 1 261 ? 27.856 8.214 51.596 1.00 15.50 258 HIS A CA 1
ATOM 1916 C C . HIS A 1 261 ? 27.794 9.748 51.632 1.00 15.99 258 HIS A C 1
ATOM 1917 O O . HIS A 1 261 ? 28.475 10.415 50.844 1.00 15.85 258 HIS A O 1
ATOM 1924 N N . ALA A 1 262 ? 27.018 10.300 52.570 1.00 15.28 259 ALA A N 1
ATOM 1925 C CA . ALA A 1 262 ? 26.850 11.750 52.685 1.00 16.17 259 ALA A CA 1
ATOM 1926 C C . ALA A 1 262 ? 28.156 12.490 53.000 1.00 16.09 259 ALA A C 1
ATOM 1927 O O . ALA A 1 262 ? 28.273 13.678 52.723 1.00 17.06 259 ALA A O 1
ATOM 1929 N N . ALA A 1 263 ? 29.135 11.772 53.547 1.00 17.02 260 ALA A N 1
ATOM 1930 C CA . ALA A 1 263 ? 30.408 12.379 53.950 1.00 18.54 260 ALA A CA 1
ATOM 1931 C C . ALA A 1 263 ? 31.288 12.838 52.779 1.00 18.43 260 ALA A C 1
ATOM 1932 O O . ALA A 1 263 ? 32.048 13.797 52.924 1.00 20.20 260 ALA A O 1
ATOM 1934 N N . SER A 1 264 ? 31.181 12.178 51.629 1.00 18.61 261 SER A N 1
ATOM 1935 C CA . SER A 1 264 ? 31.997 12.559 50.465 1.00 18.52 261 SER A CA 1
ATOM 1936 C C . SER A 1 264 ? 31.258 13.500 49.517 1.00 18.09 261 SER A C 1
ATOM 1937 O O . SER A 1 264 ? 31.798 13.898 48.484 1.00 17.22 261 SER A O 1
ATOM 1940 N N . LEU A 1 265 ? 30.024 13.848 49.873 1.00 17.36 262 LEU A N 1
ATOM 1941 C CA . LEU A 1 265 ? 29.192 14.715 49.042 1.00 17.06 262 LEU A CA 1
ATOM 1942 C C . LEU A 1 265 ? 29.197 16.128 49.593 1.00 17.31 262 LEU A C 1
ATOM 1943 O O . LEU A 1 265 ? 29.387 16.331 50.793 1.00 18.29 262 LEU A O 1
ATOM 1948 N N . SER A 1 266 ? 28.989 17.104 48.716 1.00 16.32 263 SER A N 1
ATOM 1949 C CA . SER A 1 266 ? 28.994 18.499 49.122 1.00 17.96 263 SER A CA 1
ATOM 1950 C C . SER A 1 266 ? 27.712 19.168 48.690 1.00 18.40 263 SER A C 1
ATOM 1951 O O . SER A 1 266 ? 26.839 19.427 49.529 1.00 19.47 263 SER A O 1
ATOM 1954 N N . ILE A 1 267 ? 27.591 19.415 47.385 1.00 15.82 264 ILE A N 1
ATOM 1955 C CA . ILE A 1 267 ? 26.479 20.203 46.843 1.00 17.02 264 ILE A CA 1
ATOM 1956 C C . ILE A 1 267 ? 25.322 19.387 46.282 1.00 15.60 264 ILE A C 1
ATOM 1957 O O . ILE A 1 267 ? 24.173 19.808 46.377 1.00 17.22 264 ILE A O 1
ATOM 1962 N N . SER A 1 268 ? 25.627 18.237 45.687 1.00 14.26 265 SER A N 1
ATOM 1963 C CA . SER A 1 268 ? 24.595 17.316 45.221 1.00 11.90 265 SER A CA 1
ATOM 1964 C C . SER A 1 268 ? 25.160 15.908 45.287 1.00 10.57 265 SER A C 1
ATOM 1965 O O . SER A 1 268 ? 26.204 15.689 45.903 1.00 12.43 265 SER A O 1
ATOM 1968 N N . ASP A 1 269 ? 24.461 14.962 44.664 1.00 10.13 266 ASP A N 1
ATOM 1969 C CA . ASP A 1 269 ? 24.919 13.578 44.580 1.00 10.12 266 ASP A CA 1
ATOM 1970 C C . ASP A 1 269 ? 25.440 13.339 43.167 1.00 9.45 266 ASP A C 1
ATOM 1971 O O . ASP A 1 269 ? 24.679 13.474 42.206 1.00 9.26 266 ASP A O 1
ATOM 1976 N N . PRO A 1 270 ? 26.740 12.999 43.032 1.00 9.22 267 PRO A N 1
ATOM 1977 C CA . PRO A 1 270 ? 27.268 12.718 41.686 1.00 9.32 267 PRO A CA 1
ATOM 1978 C C . PRO A 1 270 ? 26.787 11.381 41.129 1.00 9.68 267 PRO A C 1
ATOM 1979 O O . PRO A 1 270 ? 27.025 11.083 39.957 1.00 9.13 267 PRO A O 1
ATOM 1983 N N . ASN A 1 271 ? 26.132 10.584 41.978 1.00 9.28 268 ASN A N 1
ATOM 1984 C CA . ASN A 1 271 ? 25.536 9.300 41.589 1.00 9.52 268 ASN A CA 1
ATOM 1985 C C . ASN A 1 271 ? 26.568 8.261 41.166 1.00 9.41 268 ASN A C 1
ATOM 1986 O O . ASN A 1 271 ? 26.242 7.276 40.502 1.00 9.53 268 ASN A O 1
ATOM 1991 N N . PHE A 1 272 ? 27.805 8.489 41.587 1.00 9.28 269 PHE A N 1
ATOM 1992 C CA . PHE A 1 272 ? 28.911 7.592 41.287 1.00 9.24 269 PHE A CA 1
ATOM 1993 C C . PHE A 1 272 ? 28.620 6.177 41.804 1.00 9.76 269 PHE A C 1
ATOM 1994 O O . PHE A 1 272 ? 28.872 5.190 41.109 1.00 9.79 269 PHE A O 1
ATOM 2002 N N . LEU A 1 273 ? 28.054 6.079 43.003 1.00 10.26 270 LEU A N 1
ATOM 2003 C CA . LEU A 1 273 ? 27.779 4.770 43.593 1.00 10.99 270 LEU A CA 1
ATOM 2004 C C . LEU A 1 273 ? 26.469 4.131 43.106 1.00 11.41 270 LEU A C 1
ATOM 2005 O O . LEU A 1 273 ? 26.065 3.077 43.607 1.00 14.16 270 LEU A O 1
ATOM 2010 N N . LYS A 1 274 ? 25.814 4.763 42.129 1.00 11.12 271 LYS A N 1
ATOM 2011 C CA . LYS A 1 274 ? 24.691 4.127 41.429 1.00 11.48 271 LYS A CA 1
ATOM 2012 C C . LYS A 1 274 ? 25.156 3.368 40.183 1.00 11.50 271 LYS A C 1
ATOM 2013 O O . LYS A 1 274 ? 24.343 2.781 39.455 1.00 11.68 271 LYS A O 1
ATOM 2019 N N . HIS A 1 275 ? 26.468 3.370 39.959 1.00 10.51 272 HIS A N 1
ATOM 2020 C CA . HIS A 1 275 ? 27.086 2.607 38.877 1.00 10.44 272 HIS A CA 1
ATOM 2021 C C . HIS A 1 275 ? 28.142 1.674 39.457 1.00 10.67 272 HIS A C 1
ATOM 2022 O O . HIS A 1 275 ? 28.496 1.783 40.635 1.00 11.21 272 HIS A O 1
ATOM 2029 N N . ASN A 1 276 ? 28.635 0.748 38.641 1.00 10.79 273 ASN A N 1
ATOM 2030 C CA . ASN A 1 276 ? 29.695 -0.157 39.089 1.00 11.05 273 ASN A CA 1
ATOM 2031 C C . ASN A 1 276 ? 30.818 -0.328 38.071 1.00 10.84 273 ASN A C 1
ATOM 2032 O O . ASN A 1 276 ? 31.698 -1.180 38.240 1.00 11.62 273 ASN A O 1
ATOM 2037 N N . THR A 1 277 ? 30.783 0.503 37.029 1.00 10.67 274 THR A N 1
ATOM 2038 C CA . THR A 1 277 ? 31.820 0.541 36.009 1.00 11.95 274 THR A CA 1
ATOM 2039 C C . THR A 1 277 ? 31.837 1.933 35.390 1.00 10.44 274 THR A C 1
ATOM 2040 O O . THR A 1 277 ? 30.970 2.753 35.691 1.00 10.27 274 THR A O 1
ATOM 2044 N N . ILE A 1 278 ? 32.816 2.192 34.528 1.00 9.64 275 ILE A N 1
ATOM 2045 C CA . ILE A 1 278 ? 32.796 3.413 33.708 1.00 10.10 275 ILE A CA 1
ATOM 2046 C C . ILE A 1 278 ? 31.685 3.198 32.683 1.00 9.98 275 ILE A C 1
ATOM 2047 O O . ILE A 1 278 ? 31.818 2.371 31.774 1.00 12.14 275 ILE A O 1
ATOM 2052 N N . ASP A 1 279 ? 30.578 3.915 32.853 1.00 9.27 276 ASP A N 1
ATOM 2053 C CA . ASP A 1 279 ? 29.353 3.589 32.122 1.00 10.39 276 ASP A CA 1
ATOM 2054 C C . ASP A 1 279 ? 29.243 4.429 30.853 1.00 9.65 276 ASP A C 1
ATOM 2055 O O . ASP A 1 279 ? 28.867 5.603 30.894 1.00 11.56 276 ASP A O 1
ATOM 2060 N N . GLU A 1 280 ? 29.578 3.804 29.724 1.00 10.68 277 GLU A N 1
ATOM 2061 C CA . GLU A 1 280 ? 29.629 4.506 28.440 1.00 11.72 277 GLU A CA 1
ATOM 2062 C C . GLU A 1 280 ? 28.262 5.002 27.974 1.00 12.42 277 GLU A C 1
ATOM 2063 O O . GLU A 1 280 ? 28.186 5.921 27.162 1.00 12.74 277 GLU A O 1
ATOM 2069 N N . SER A 1 281 ? 27.191 4.391 28.483 1.00 11.45 278 SER A N 1
ATOM 2070 C CA . SER A 1 281 ? 25.841 4.677 27.992 1.00 12.36 278 SER A CA 1
ATOM 2071 C C . SER A 1 281 ? 25.388 6.087 28.301 1.00 12.70 278 SER A C 1
ATOM 2072 O O . SER A 1 281 ? 24.440 6.582 27.685 1.00 14.55 278 SER A O 1
ATOM 2075 N N . LEU A 1 282 ? 26.060 6.733 29.252 1.00 10.87 279 LEU A N 1
ATOM 2076 C CA . LEU A 1 282 ? 25.673 8.081 29.661 1.00 12.00 279 LEU A CA 1
ATOM 2077 C C . LEU A 1 282 ? 26.209 9.163 28.715 1.00 12.19 279 LEU A C 1
ATOM 2078 O O . LEU A 1 282 ? 25.773 10.318 28.773 1.00 12.66 279 LEU A O 1
ATOM 2083 N N . ALA A 1 283 ? 27.136 8.788 27.838 1.00 11.69 280 ALA A N 1
ATOM 2084 C CA . ALA A 1 283 ? 27.722 9.754 26.893 1.00 11.26 280 ALA A CA 1
ATOM 2085 C C . ALA A 1 283 ? 26.705 10.311 25.899 1.00 12.05 280 ALA A C 1
ATOM 2086 O O . ALA A 1 283 ? 26.559 11.528 25.779 1.00 11.57 280 ALA A O 1
ATOM 2088 N N . ASP A 1 284 ? 26.005 9.414 25.208 1.00 13.66 281 ASP A N 1
ATOM 2089 C CA . ASP A 1 284 ? 25.176 9.775 24.048 1.00 14.85 281 ASP A CA 1
ATOM 2090 C C . ASP A 1 284 ? 23.775 10.262 24.399 1.00 14.75 281 ASP A C 1
ATOM 2091 O O . ASP A 1 284 ? 22.937 10.411 23.505 1.00 15.30 281 ASP A O 1
ATOM 2096 N N . LYS A 1 285 ? 23.513 10.513 25.679 1.00 14.61 282 LYS A N 1
ATOM 2097 C CA . LYS A 1 285 ? 22.171 10.917 26.116 1.00 14.90 282 LYS A CA 1
ATOM 2098 C C . LYS A 1 285 ? 21.685 12.179 25.418 1.00 14.97 282 LYS A C 1
ATOM 2099 O O . LYS A 1 285 ? 20.491 12.323 25.160 1.00 15.27 282 LYS A O 1
ATOM 2105 N N . TRP A 1 286 ? 22.619 13.064 25.081 1.00 12.94 283 TRP A N 1
ATOM 2106 C CA . TRP A 1 286 ? 22.294 14.309 24.384 1.00 13.61 283 TRP A CA 1
ATOM 2107 C C . TRP A 1 286 ? 21.622 14.089 23.026 1.00 14.00 283 TRP A C 1
ATOM 2108 O O . TRP A 1 286 ? 20.941 14.983 22.525 1.00 15.28 283 TRP A O 1
ATOM 2119 N N . LYS A 1 287 ? 21.813 12.911 22.433 1.00 14.71 284 LYS A N 1
ATOM 2120 C CA . LYS A 1 287 ? 21.215 12.617 21.133 1.00 17.04 284 LYS A CA 1
ATOM 2121 C C . LYS A 1 287 ? 19.699 12.486 21.213 1.00 18.32 284 LYS A C 1
ATOM 2122 O O . LYS A 1 287 ? 19.013 12.643 20.204 1.00 21.04 284 LYS A O 1
ATOM 2128 N N . THR A 1 288 ? 19.181 12.199 22.405 1.00 17.87 285 THR A N 1
ATOM 2129 C CA . THR A 1 288 ? 17.742 11.957 22.563 1.00 20.55 285 THR A CA 1
ATOM 2130 C C . THR A 1 288 ? 17.052 12.838 23.600 1.00 19.54 285 THR A C 1
ATOM 2131 O O . THR A 1 288 ? 15.817 12.883 23.641 1.00 21.65 285 THR A O 1
ATOM 2135 N N . ILE A 1 289 ? 17.834 13.537 24.426 1.00 17.64 286 ILE A N 1
ATOM 2136 C CA . ILE A 1 289 ? 17.273 14.450 25.411 1.00 17.27 286 ILE A CA 1
ATOM 2137 C C . ILE A 1 289 ? 16.451 15.527 24.703 1.00 18.92 286 ILE A C 1
ATOM 2138 O O . ILE A 1 289 ? 16.910 16.144 23.735 1.00 19.54 286 ILE A O 1
ATOM 2143 N N . GLN A 1 290 ? 15.227 15.721 25.183 1.00 20.92 287 GLN A N 1
ATOM 2144 C CA . GLN A 1 290 ? 14.346 16.762 24.673 1.00 22.74 287 GLN A CA 1
ATOM 2145 C C . GLN A 1 290 ? 14.122 17.818 25.743 1.00 22.42 287 GLN A C 1
ATOM 2146 O O . GLN A 1 290 ? 13.396 17.589 26.714 1.00 25.67 287 GLN A O 1
ATOM 2152 N N . LEU A 1 291 ? 14.769 18.966 25.579 1.00 19.91 288 LEU A N 1
ATOM 2153 C CA . LEU A 1 291 ? 14.578 20.082 26.497 1.00 18.70 288 LEU A CA 1
ATOM 2154 C C . LEU A 1 291 ? 13.334 20.865 26.078 1.00 18.92 288 LEU A C 1
ATOM 2155 O O . LEU A 1 291 ? 12.944 20.817 24.908 1.00 18.96 288 LEU A O 1
ATOM 2160 N N . PRO A 1 292 ? 12.690 21.569 27.030 1.00 19.14 289 PRO A N 1
ATOM 2161 C CA . PRO A 1 292 ? 11.460 22.295 26.675 1.00 20.75 289 PRO A CA 1
ATOM 2162 C C . PRO A 1 292 ? 11.698 23.464 25.724 1.00 20.09 289 PRO A C 1
ATOM 2163 O O . PRO A 1 292 ? 10.813 23.810 24.944 1.00 20.90 289 PRO A O 1
ATOM 2167 N N . TYR A 1 293 ? 12.887 24.057 25.788 1.00 20.10 290 TYR A N 1
ATOM 2168 C CA . TYR A 1 293 ? 13.218 25.229 24.988 1.00 20.87 290 TYR A CA 1
ATOM 2169 C C . TYR A 1 293 ? 14.543 25.026 24.255 1.00 19.21 290 TYR A C 1
ATOM 2170 O O . TYR A 1 293 ? 15.448 24.388 24.791 1.00 17.98 290 TYR A O 1
ATOM 2179 N N . PRO A 1 294 ? 14.664 25.565 23.025 1.00 18.64 291 PRO A N 1
ATOM 2180 C CA . PRO A 1 294 ? 15.980 25.597 22.393 1.00 17.31 291 PRO A CA 1
ATOM 2181 C C . PRO 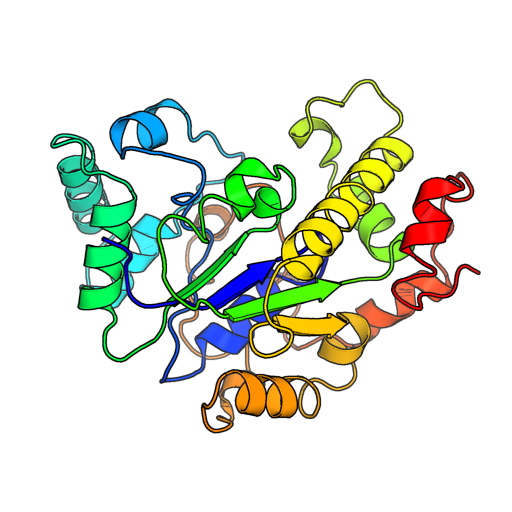A 1 294 ? 16.935 26.411 23.264 1.00 14.63 291 PRO A C 1
ATOM 2182 O O . PRO A 1 294 ? 16.501 27.350 23.944 1.00 15.53 291 PRO A O 1
ATOM 2186 N N . LEU A 1 295 ? 18.212 26.040 23.269 1.00 13.58 292 LEU A N 1
ATOM 2187 C CA . LEU A 1 295 ? 19.194 26.796 24.037 1.00 11.60 292 LEU A CA 1
ATOM 2188 C C . LEU A 1 295 ? 19.238 28.229 23.520 1.00 11.59 292 LEU A C 1
ATOM 2189 O O . LEU A 1 295 ? 19.018 28.480 22.330 1.00 12.19 292 LEU A O 1
ATOM 2194 N N . LYS A 1 296 ? 19.498 29.163 24.426 1.00 11.24 293 LYS A N 1
ATOM 2195 C CA . LYS A 1 296 ? 19.648 30.564 24.040 1.00 11.59 293 LYS A CA 1
ATOM 2196 C C . LYS A 1 296 ? 20.808 30.722 23.064 1.00 11.72 293 LYS A C 1
ATOM 2197 O O . LYS A 1 296 ? 21.753 29.924 23.062 1.00 11.37 293 LYS A O 1
ATOM 2203 N N . SER A 1 297 ? 20.730 31.753 22.230 1.00 12.33 294 SER A N 1
ATOM 2204 C CA . SER A 1 297 ? 21.768 32.016 21.237 1.00 12.65 294 SER A CA 1
ATOM 2205 C C . SER A 1 297 ? 23.178 32.050 21.826 1.00 12.14 294 SER A C 1
ATOM 2206 O O . SER A 1 297 ? 24.111 31.506 21.228 1.00 12.19 294 SER A O 1
ATOM 2209 N N . GLU A 1 298 ? 23.333 32.680 22.993 1.00 11.75 295 GLU A N 1
ATOM 2210 C CA . GLU A 1 298 ? 24.652 32.782 23.633 1.00 11.37 295 GLU A CA 1
ATOM 2211 C C . GLU A 1 298 ? 25.188 31.409 24.019 1.00 10.82 295 GLU A C 1
ATOM 2212 O O . GLU A 1 298 ? 26.384 31.130 23.879 1.00 11.32 295 GLU A O 1
ATOM 2218 N N . THR A 1 299 ? 24.292 30.555 24.510 1.00 10.51 296 THR A N 1
ATOM 2219 C CA . THR A 1 299 ? 24.649 29.200 24.901 1.00 10.05 296 THR A CA 1
ATOM 2220 C C . THR A 1 299 ? 25.054 28.383 23.675 1.00 10.33 296 THR A C 1
ATOM 2221 O O . THR A 1 299 ? 26.027 27.618 23.725 1.00 10.99 296 THR A O 1
ATOM 2225 N N . GLN A 1 300 ? 24.316 28.553 22.579 1.00 10.92 297 GLN A N 1
ATOM 2226 C CA . GLN A 1 300 ? 24.635 27.865 21.326 1.00 11.38 297 GLN A CA 1
ATOM 2227 C C . GLN A 1 300 ? 26.034 28.233 20.827 1.00 11.82 297 GLN A C 1
ATOM 2228 O O . GLN A 1 300 ? 26.753 27.379 20.302 1.00 12.92 297 GLN A O 1
ATOM 2234 N N . ARG A 1 301 ? 26.433 29.490 21.011 1.00 12.41 298 ARG A N 1
ATOM 2235 C CA . ARG A 1 301 ? 27.772 29.912 20.579 1.00 12.60 298 ARG A CA 1
ATOM 2236 C C . ARG A 1 301 ? 28.881 29.238 21.394 1.00 12.66 298 ARG A C 1
ATOM 2237 O O . ARG A 1 301 ? 29.911 28.845 20.838 1.00 13.51 298 ARG A O 1
ATOM 2245 N N . ILE A 1 302 ? 28.655 29.091 22.699 1.00 11.17 299 ILE A N 1
ATOM 2246 C CA . ILE A 1 302 ? 29.587 28.360 23.568 1.00 11.02 299 ILE A CA 1
ATOM 2247 C C . ILE A 1 302 ? 29.674 26.900 23.130 1.00 11.28 299 ILE A C 1
ATOM 2248 O O . ILE A 1 302 ? 30.775 26.339 23.023 1.00 12.10 299 ILE A O 1
ATOM 2253 N N . ALA A 1 303 ? 28.518 26.295 22.853 1.00 10.63 300 ALA A N 1
ATOM 2254 C CA . ALA A 1 303 ? 28.474 24.904 22.387 1.00 11.69 300 ALA A CA 1
ATOM 2255 C C . ALA A 1 303 ? 29.269 24.736 21.095 1.00 13.30 300 ALA A C 1
ATOM 2256 O O . ALA A 1 303 ? 29.992 23.750 20.933 1.00 13.64 300 ALA A O 1
ATOM 2258 N N . SER A 1 304 ? 29.135 25.709 20.192 1.00 14.40 301 SER A N 1
ATOM 2259 C CA A SER A 1 304 ? 29.866 25.700 18.925 0.50 16.24 301 SER A CA 1
ATOM 2260 C CA B SER A 1 304 ? 29.864 25.696 18.926 0.50 15.38 301 SER A CA 1
ATOM 2261 C C . SER A 1 304 ? 31.371 25.777 19.156 1.00 15.65 301 SER A C 1
ATOM 2262 O O . SER A 1 304 ? 32.146 25.041 18.525 1.00 16.71 301 SER A O 1
ATOM 2267 N N . GLN A 1 305 ? 31.787 26.653 20.070 1.00 15.80 302 GLN A N 1
ATOM 2268 C CA . GLN A 1 305 ? 33.212 26.785 20.379 1.00 16.28 302 GLN A CA 1
ATOM 2269 C C . GLN A 1 305 ? 33.776 25.479 20.920 1.00 15.47 302 GLN A C 1
ATOM 2270 O O . GLN A 1 305 ? 34.932 25.135 20.649 1.00 16.37 302 GLN A O 1
ATOM 2276 N N . LEU A 1 306 ? 32.946 24.755 21.667 1.00 13.97 303 LEU A N 1
ATOM 2277 C CA . LEU A 1 306 ? 33.327 23.467 22.241 1.00 13.72 303 LEU A CA 1
ATOM 2278 C C . LEU A 1 306 ? 33.066 22.282 21.311 1.00 14.42 303 LEU A C 1
ATOM 2279 O O . LEU A 1 306 ? 33.242 21.136 21.716 1.00 14.93 303 LEU A O 1
ATOM 2284 N N . SER A 1 307 ? 32.642 22.565 20.079 1.00 14.92 304 SER A N 1
ATOM 2285 C CA . SER A 1 307 ? 32.391 21.531 19.063 1.00 16.82 304 SER A CA 1
ATOM 2286 C C . SER A 1 307 ? 31.276 20.538 19.410 1.00 15.63 304 SER A C 1
ATOM 2287 O O . SER A 1 307 ? 31.331 19.378 18.994 1.00 18.50 304 SER A O 1
ATOM 2290 N N . TYR A 1 308 ? 30.272 20.982 20.163 1.00 13.93 305 TYR A N 1
ATOM 2291 C CA . TYR A 1 308 ? 29.094 20.156 20.413 1.00 14.10 305 TYR A CA 1
ATOM 2292 C C . TYR A 1 308 ? 27.987 20.438 19.397 1.00 16.55 305 TYR A C 1
ATOM 2293 O O . TYR A 1 308 ? 27.696 21.598 19.099 1.00 18.63 305 TYR A O 1
ATOM 2302 N N . GLU A 1 309 ? 27.380 19.368 18.885 1.00 17.06 306 GLU A N 1
ATOM 2303 C CA . GLU A 1 309 ? 26.255 19.447 17.954 1.00 19.44 306 GLU A CA 1
ATOM 2304 C C . GLU A 1 309 ? 24.950 19.564 18.718 1.00 18.76 306 GLU A C 1
ATOM 2305 O O . GLU A 1 309 ? 24.767 18.916 19.751 1.00 18.29 306 GLU A O 1
ATOM 2311 N N . LEU A 1 310 ? 24.033 20.375 18.197 1.00 18.78 307 LEU A N 1
ATOM 2312 C CA . LEU A 1 310 ? 22.751 20.589 18.856 1.00 19.54 307 LEU A CA 1
ATOM 2313 C C . LEU A 1 310 ? 21.594 20.064 18.003 1.00 21.83 307 LEU A C 1
ATOM 2314 O O . LEU A 1 310 ? 21.101 20.773 17.128 1.00 24.64 307 LEU A O 1
ATOM 2319 N N . PRO A 1 311 ? 21.161 18.812 18.251 1.00 22.70 308 PRO A N 1
ATOM 2320 C CA . PRO A 1 311 ? 20.057 1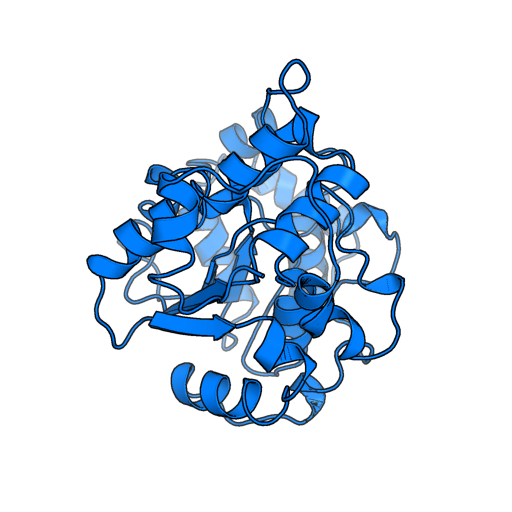8.257 17.461 1.00 24.93 308 PRO A CA 1
ATOM 2321 C C . PRO A 1 311 ? 18.694 18.885 17.786 1.00 26.31 308 PRO A C 1
ATOM 2322 O O . PRO A 1 311 ? 18.585 19.699 18.710 1.00 26.81 308 PRO A O 1
#

CATH classification: 3.40.50.300

Foldseek 3Di:
DAAAAFEEEEAFPLQCQVVQLLLQCQDLQAHRFFAPQLLVDFWLLRCVVPADFPFQRCRQLVLCCVLVVDDSVVSVVVSVVRNVVTGTSLVVVVVSPVSSPPHGYYHYDHVCLLDLVSLVSSVVHYPLYAYEYEYAQLLLQLVVQVVQVLLVVVVHNPDDSSVSSLCSRLSSLVSVVVSCVPDDPLRYDYDYSLCCLVPVVVRVCVVCVSVVHHDDPSSQQSQDDCSHCDDDNSNSDGHTHSCPVVDRGSHNVSRCVQVPRDDPDDRDPSSVVSCVVVVHDHD

Nearest PDB structures (foldseek):
  4gbm-assembly1_A  TM=1.004E+00  e=2.776E-53  Moorena producens
  4gox-assembly1_A  TM=9.694E-01  e=9.949E-31  Picosynechococcus sp. PCC 7002
  3ap3-assembly2_C  TM=6.981E-01  e=2.694E-09  Homo sapiens
  3ap3-assembly2_D  TM=6.783E-01  e=6.856E-09  Homo sapiens
  8w5z-assembly1_C  TM=6.748E-01  e=2.709E-08  Ixodes

Organism: NCBI:txid489825

InterPro domains:
  IPR000073 Alpha/beta hydrolase fold-1 [PF00561] (1952-2200)
  IPR000073 Alpha/beta hydrolase fold-1 [PR00111] (1978-1993)
  IPR000073 Alpha/beta hydrolase fold-1 [PR00111] (2024-2037)
  IPR000073 Alpha/beta hydrolase fold-1 [PR00111] (2038-2051)
  IPR000639 Epoxide hydrolase-like [PR00412] (1978-1993)
  IPR000639 Epoxide hydrolase-like [PR00412] (2024-2037)
  IPR000639 Epoxide hydrolase-like [PR00412] (2038-2051)
  IPR000639 Epoxide hydrolase-like [PR00412] (2157-2173)
  IPR001227 Acyl transferase domain superfamily [G3DSA:3.40.366.10] (565-871)
  IPR006162 Phosphopantetheine attachment site [PS00012] (1543-1558)
  IPR009081 Phosphopantetheine binding ACP domain [PF00550] (1519-1584)
  IPR009081 Phosphopantetheine binding ACP domain [PS50075] (1514-1588)
  IPR013968 Polyketide synthase-like, ketoreductase domain [PF08659] (1238-1416)
  IPR014030 Beta-ketoacyl synthase-like, N-terminal domain [PF00109] (37-277)
  IPR014031 Beta-ketoacyl synthase, C-terminal domain [PF02801] (286-402)
  IPR014043 Acyl transferase domain [PF00698] (566-886)
  IPR014043 Acyl transferase domain [SM00827] (567-868)
  IPR016035 Acyl transferase/acyl hydrolase/lysophospholipase [SSF52151] (564-866)
  IPR016036 Malonyl-CoA ACP transacylase, ACP-binding [SSF55048] (695-761)
  IPR016039 Thiolase-like [G3DSA:3.40.47.10] (28-479)

Sequence (283 aa):
SRRLPGIIFILSSSPRSGSTLLRVMLAGHSSLFSPPELHLLPFNTMKERQEQLNLSYLGEGLQKTFMEVKNLDATASQALIKDLESSQNLSIQQVYGMLQENIAPRLLVDKSPTYAMMEPTILERRGEALFANNSKYIYLVRHPYSVIESFVRMRMQKLVGLGEENPYRVAEQVWAKKSSNQNILNFLSQLEPERQHQIRYEDLVKKPQQQVLSQLCDFLNVPFEPELLQPYQGDRMTGGVHAASLSISDPNFLKHNTIDESLADKWKTIQLPYPLKSETQRIASSQLSYELP

B-factor: mean 19.48, std 11.9, range [5.95, 117.24]